Protein AF-A0A924IIA0-F1 (afdb_monomer)

Secondary structure (DSSP, 8-state):
----SSHHHHHHHTTS--S--HHHHHHHHHHSTTHHHHHTT-HHHHHHHHHHHHHHHHHHHHH-TT-PBPTT--BSS----SEEEEEEEEEEEEEEEEETTTTEEEEEEEEEEEEEEEEE------THHHHHHHHHHHHHHHHHHHHHHHHHHHHHHHTT--TTS----S-HHHHTTGGG-HHHHTSHHHHHHHHHHHHHHHHHHHHHTTT----PPPPPHHHHHHHHHIIIIIHHHHHHHHHHIIIIIIIHHHHHHHSS-HHHHHHHHHHHHHHHS-GGGHHHHHHHHHHHHHHHHHTTT--HHHHHHHHHHHHHHHHHHHHHHHHHHH--SS---------

Mean predicted aligned error: 10.49 Å

Structure (mmCIF, N/CA/C/O backbone):
data_AF-A0A924IIA0-F1
#
_entry.id   AF-A0A924IIA0-F1
#
loop_
_atom_site.group_PDB
_atom_site.id
_atom_site.type_symbol
_atom_site.label_atom_id
_atom_site.label_alt_id
_atom_site.label_comp_id
_atom_site.label_asym_id
_atom_site.label_entity_id
_atom_site.label_seq_id
_atom_site.pdbx_PDB_ins_code
_atom_site.Cartn_x
_atom_site.Cartn_y
_atom_site.Cartn_z
_atom_site.occupancy
_atom_site.B_iso_or_equiv
_atom_site.auth_seq_id
_atom_site.auth_comp_id
_atom_site.auth_asym_id
_atom_site.auth_atom_id
_atom_site.pdbx_PDB_model_num
ATOM 1 N N . MET A 1 1 ? -18.398 28.530 -4.958 1.00 42.19 1 MET A N 1
ATOM 2 C CA . MET A 1 1 ? -17.368 27.593 -5.459 1.00 42.19 1 MET A CA 1
ATOM 3 C C . MET A 1 1 ? -16.003 28.175 -5.120 1.00 42.19 1 MET A C 1
ATOM 5 O O . MET A 1 1 ? -15.805 29.343 -5.434 1.00 42.19 1 MET A O 1
ATOM 9 N N . LYS A 1 2 ? -15.135 27.352 -4.505 1.00 25.86 2 LYS A N 1
ATOM 10 C CA . LYS A 1 2 ? -13.731 27.552 -4.065 1.00 25.86 2 LYS A CA 1
ATOM 11 C C . LYS A 1 2 ? -13.531 27.465 -2.538 1.00 25.86 2 LYS A C 1
ATOM 13 O O . LYS A 1 2 ? -13.766 28.421 -1.811 1.00 25.86 2 LYS A O 1
ATOM 18 N N . LEU A 1 3 ? -13.101 26.263 -2.120 1.00 46.53 3 LEU A N 1
ATOM 19 C CA . LEU A 1 3 ? -12.278 25.948 -0.937 1.00 46.53 3 LEU A CA 1
ATOM 20 C C . LEU A 1 3 ? -11.167 27.001 -0.747 1.00 46.53 3 LEU A C 1
ATOM 22 O O . LEU A 1 3 ? -10.671 27.479 -1.773 1.00 46.53 3 LEU A O 1
ATOM 26 N N . PRO A 1 4 ? -10.765 27.370 0.492 1.00 46.69 4 PRO A N 1
ATOM 27 C CA . PRO A 1 4 ? -10.105 26.454 1.444 1.00 46.69 4 PRO A CA 1
ATOM 28 C C . PRO A 1 4 ? -10.347 26.819 2.931 1.00 46.69 4 PRO A C 1
ATOM 30 O O . PRO A 1 4 ? -9.773 27.781 3.431 1.00 46.69 4 PRO A O 1
ATOM 33 N N . ILE A 1 5 ? -11.192 26.082 3.664 1.00 38.34 5 ILE A N 1
ATOM 34 C CA . ILE A 1 5 ? -11.548 26.480 5.049 1.00 38.34 5 ILE A CA 1
ATOM 35 C C . ILE A 1 5 ? -11.293 25.391 6.103 1.00 38.34 5 ILE A C 1
ATOM 37 O O . ILE A 1 5 ? -11.087 25.735 7.259 1.00 38.34 5 ILE A O 1
ATOM 41 N N . LEU A 1 6 ? -11.179 24.105 5.749 1.00 41.31 6 LEU A N 1
ATOM 42 C CA . LEU A 1 6 ? -11.026 23.059 6.774 1.00 41.31 6 LEU A CA 1
ATOM 43 C C . LEU A 1 6 ? -9.585 22.612 7.057 1.00 41.31 6 LEU A C 1
ATOM 45 O O . LEU A 1 6 ? -9.273 22.362 8.211 1.00 41.31 6 LEU A O 1
ATOM 49 N N . SER A 1 7 ? -8.668 22.597 6.089 1.00 47.66 7 SER A N 1
ATOM 50 C CA . SER A 1 7 ? -7.332 22.006 6.320 1.00 47.66 7 SER A CA 1
ATOM 51 C C . SER A 1 7 ? -6.285 22.975 6.896 1.00 47.66 7 SER A C 1
ATOM 53 O O . SER A 1 7 ? -5.343 22.536 7.540 1.00 47.66 7 SER A O 1
ATOM 55 N N . ILE A 1 8 ? -6.445 24.293 6.713 1.00 47.44 8 ILE A N 1
ATOM 56 C CA . ILE A 1 8 ? -5.482 25.308 7.202 1.00 47.44 8 ILE A CA 1
ATOM 57 C C . ILE A 1 8 ? -5.930 25.922 8.541 1.00 47.44 8 ILE A C 1
ATOM 59 O O . ILE A 1 8 ? -5.093 26.281 9.365 1.00 47.44 8 ILE A O 1
ATOM 63 N N . VAL A 1 9 ? -7.240 25.962 8.816 1.00 46.50 9 VAL A N 1
ATOM 64 C CA . VAL A 1 9 ? -7.773 26.357 10.133 1.00 46.50 9 VAL A CA 1
ATOM 65 C C . VAL A 1 9 ? -7.534 25.251 11.172 1.00 46.50 9 VAL A C 1
ATOM 67 O O . VAL A 1 9 ? -7.201 25.565 12.310 1.00 46.50 9 VAL A O 1
ATOM 70 N N . PHE A 1 10 ? -7.561 23.970 10.775 1.00 50.00 10 PHE A N 1
ATOM 71 C CA . PHE A 1 10 ? -7.121 22.865 11.641 1.00 50.00 10 PHE A CA 1
ATOM 72 C C . PHE A 1 10 ? -5.623 22.912 11.952 1.00 50.00 10 PHE A C 1
ATOM 74 O O . PHE A 1 10 ? -5.235 22.597 13.068 1.00 50.00 10 PHE A O 1
ATOM 81 N N . TYR A 1 11 ? -4.792 23.362 11.009 1.00 47.22 11 TYR A N 1
ATOM 82 C CA . TYR A 1 11 ? -3.343 23.484 11.201 1.00 47.22 11 TYR A CA 1
ATOM 83 C C . TYR A 1 11 ? -2.957 24.617 12.176 1.00 47.22 11 TYR A C 1
ATOM 85 O O . TYR A 1 11 ? -1.912 24.548 12.815 1.00 47.22 11 TYR A O 1
ATOM 93 N N . LEU A 1 12 ? -3.800 25.651 12.322 1.00 40.53 12 LEU A N 1
ATOM 94 C CA . LEU A 1 12 ? -3.543 26.809 13.195 1.00 40.53 12 LEU A CA 1
ATOM 95 C C . LEU A 1 12 ? -4.285 26.762 14.543 1.00 40.53 12 LEU A C 1
ATOM 97 O O . LEU A 1 12 ? -3.833 27.398 15.489 1.00 40.53 12 LEU A O 1
ATOM 101 N N . LEU A 1 13 ? -5.359 25.975 14.675 1.00 45.59 13 LEU A N 1
ATOM 102 C CA . LEU A 1 13 ? -6.009 25.690 15.968 1.00 45.59 13 LEU A CA 1
ATOM 103 C C . LEU A 1 13 ? -5.362 24.512 16.727 1.00 45.59 13 LEU A C 1
ATOM 105 O O . LEU A 1 13 ? -5.693 24.256 17.880 1.00 45.59 13 LEU A O 1
ATOM 109 N N . PHE A 1 14 ? -4.401 23.827 16.100 1.00 46.78 14 PHE A N 1
ATOM 110 C CA . PHE A 1 14 ? -3.697 22.654 16.629 1.00 46.78 14 PHE A CA 1
ATOM 111 C C . PHE A 1 14 ? -2.739 22.941 17.800 1.00 46.78 14 PHE A C 1
ATOM 113 O O . PHE A 1 14 ? -2.264 22.016 18.453 1.00 46.78 14 PHE A O 1
ATOM 120 N N . LEU A 1 15 ? -2.430 24.210 18.075 1.00 42.44 15 LEU A N 1
ATOM 121 C CA . LEU A 1 15 ? -1.447 24.594 19.093 1.00 42.44 15 LEU A CA 1
ATOM 122 C C . LEU A 1 15 ? -2.031 24.832 20.499 1.00 42.44 15 LEU A C 1
ATOM 124 O O . LEU A 1 15 ? -1.250 25.112 21.403 1.00 42.44 15 LEU A O 1
ATOM 128 N N . GLU A 1 16 ? -3.345 24.686 20.728 1.00 38.53 16 GLU A N 1
ATOM 129 C CA . GLU A 1 16 ? -3.943 25.029 22.038 1.00 38.53 16 GLU A CA 1
ATOM 130 C C . GLU A 1 16 ? -4.791 23.964 22.759 1.00 38.53 16 GLU A C 1
ATOM 132 O O . GLU A 1 16 ? -5.143 24.189 23.916 1.00 38.53 16 GLU A O 1
ATOM 137 N N . SER A 1 17 ? -5.083 22.781 22.208 1.00 40.38 17 SER A N 1
ATOM 138 C CA . SER A 1 17 ? -5.862 21.775 22.958 1.00 40.38 17 SER A CA 1
ATOM 139 C C . SER A 1 17 ? -5.023 20.569 23.379 1.00 40.38 17 SER A C 1
ATOM 141 O O . SER A 1 17 ? -4.841 19.622 22.618 1.00 40.38 17 SER A O 1
ATOM 143 N N . ALA A 1 18 ? -4.578 20.580 24.636 1.00 42.59 18 ALA A N 1
ATOM 144 C CA . ALA A 1 18 ? -3.878 19.495 25.332 1.00 42.59 18 ALA A CA 1
ATOM 145 C C . ALA A 1 18 ? -4.746 18.241 25.617 1.00 42.59 18 ALA A C 1
ATOM 147 O O . ALA A 1 18 ? -4.533 17.551 26.610 1.00 42.59 18 ALA A O 1
ATOM 148 N N . TYR A 1 19 ? -5.707 17.925 24.748 1.00 47.34 19 TYR A N 1
ATOM 149 C CA . TYR A 1 19 ? -6.443 16.663 24.768 1.00 47.34 19 TYR A CA 1
ATOM 150 C C . TYR A 1 19 ? -6.429 16.075 23.358 1.00 47.34 19 TYR A C 1
ATOM 152 O O . TYR A 1 19 ? -7.032 16.617 22.432 1.00 47.34 19 TYR A O 1
ATOM 160 N N . ALA A 1 20 ? -5.660 14.999 23.199 1.00 55.78 20 ALA A N 1
ATOM 161 C CA . ALA A 1 20 ? -5.494 14.288 21.944 1.00 55.78 20 ALA A CA 1
ATOM 162 C C . ALA A 1 20 ? -6.812 13.599 21.575 1.00 55.78 20 ALA A C 1
ATOM 164 O O . ALA A 1 20 ? -7.277 12.740 22.310 1.00 55.78 20 ALA A O 1
ATOM 165 N N . ASN A 1 21 ? -7.406 13.996 20.455 1.00 73.69 21 ASN A N 1
ATOM 166 C CA . ASN A 1 21 ? -8.408 13.195 19.762 1.00 73.69 21 ASN A CA 1
ATOM 167 C C . ASN A 1 21 ? -7.653 12.222 18.830 1.00 73.69 21 ASN A C 1
ATOM 169 O O . ASN A 1 21 ? -6.715 12.638 18.146 1.00 73.69 21 ASN A O 1
ATOM 173 N N . PHE A 1 22 ? -8.021 10.942 18.788 1.00 74.81 22 PHE A N 1
ATOM 174 C CA . PHE A 1 22 ? -7.415 9.933 17.900 1.00 74.81 22 PHE A CA 1
ATOM 175 C C . PHE A 1 22 ? -7.293 10.368 16.423 1.00 74.81 22 PHE A C 1
ATOM 177 O O . PHE A 1 22 ? -6.246 10.132 15.814 1.00 74.81 22 PHE A O 1
ATOM 184 N N . HIS A 1 23 ? -8.259 11.114 15.876 1.00 77.06 23 HIS A N 1
ATOM 185 C CA . HIS A 1 23 ? -8.189 11.695 14.525 1.00 77.06 23 HIS A CA 1
ATOM 186 C C . HIS A 1 23 ? -6.965 12.617 14.356 1.00 77.06 23 HIS A C 1
ATOM 188 O O . HIS A 1 23 ? -6.176 12.496 13.419 1.00 77.06 23 HIS A O 1
ATOM 194 N N . THR A 1 24 ? -6.773 13.526 15.312 1.00 71.56 24 THR A N 1
ATOM 195 C CA . THR A 1 24 ? -5.687 14.519 15.383 1.00 71.56 24 THR A CA 1
ATOM 196 C C . THR A 1 24 ? -4.312 13.834 15.427 1.00 71.56 24 THR A C 1
ATOM 198 O O . THR A 1 24 ? -3.393 14.251 14.719 1.00 71.56 24 THR A O 1
ATOM 201 N N . VAL A 1 25 ? -4.184 12.741 16.189 1.00 68.69 25 VAL A N 1
ATOM 202 C CA . VAL A 1 25 ? -2.962 11.916 16.275 1.00 68.69 25 VAL A CA 1
ATOM 203 C C . VAL A 1 25 ? -2.639 11.259 14.928 1.00 68.69 25 VAL A C 1
ATOM 205 O O . VAL A 1 25 ? -1.498 11.346 14.467 1.00 68.69 25 VAL A O 1
ATOM 208 N N . GLY A 1 26 ? -3.634 10.646 14.277 1.00 64.50 26 GLY A N 1
ATOM 209 C CA . GLY A 1 26 ? -3.464 9.992 12.974 1.00 64.50 26 GLY A CA 1
ATOM 210 C C . GLY A 1 26 ? -3.032 10.964 11.872 1.00 64.50 26 GLY A C 1
ATOM 211 O O . GLY A 1 26 ? -2.068 10.704 11.147 1.00 64.50 26 GLY A O 1
ATOM 212 N N . TRP A 1 27 ? -3.677 12.134 11.787 1.00 75.94 27 TRP A N 1
ATOM 213 C CA . TRP A 1 27 ? -3.335 13.150 10.787 1.00 75.94 27 TRP A CA 1
ATOM 214 C C . TRP A 1 27 ? -1.938 13.734 10.988 1.00 75.94 27 TRP A C 1
ATOM 216 O O . TRP A 1 27 ? -1.193 13.850 10.019 1.00 75.94 27 TRP A O 1
ATOM 226 N N . VAL A 1 28 ? -1.527 14.051 12.220 1.00 71.19 28 VAL A N 1
ATOM 227 C CA . VAL A 1 28 ? -0.155 14.533 12.466 1.00 71.19 28 VAL A CA 1
ATOM 228 C C . VAL A 1 28 ? 0.864 13.493 12.061 1.00 71.19 28 VAL A C 1
ATOM 230 O O . VAL A 1 28 ? 1.832 13.842 11.392 1.00 71.19 28 VAL A O 1
ATOM 233 N N . ASN A 1 29 ? 0.629 12.224 12.393 1.00 69.06 29 ASN A N 1
ATOM 234 C CA . ASN A 1 29 ? 1.537 11.162 11.995 1.00 69.06 29 ASN A CA 1
ATOM 235 C C . ASN A 1 29 ? 1.529 10.888 10.491 1.00 69.06 29 ASN A C 1
ATOM 237 O O . ASN A 1 29 ? 2.337 10.089 10.070 1.00 69.06 29 ASN A O 1
ATOM 241 N N . THR A 1 30 ? 0.650 11.511 9.698 1.00 70.50 30 THR A N 1
ATOM 242 C CA . THR A 1 30 ? 0.681 11.460 8.224 1.00 70.50 30 THR A CA 1
ATOM 243 C C . THR A 1 30 ? 1.585 12.555 7.632 1.00 70.50 30 THR A C 1
ATOM 245 O O . THR A 1 30 ? 2.020 12.466 6.487 1.00 70.50 30 THR A O 1
ATOM 248 N N . PHE A 1 31 ? 1.868 13.618 8.393 1.00 76.31 31 PHE A N 1
ATOM 249 C CA . PHE A 1 31 ? 2.652 14.771 7.923 1.00 76.31 31 PHE A CA 1
ATOM 250 C C . PHE A 1 31 ? 3.987 14.939 8.650 1.00 76.31 31 PHE A C 1
ATOM 252 O O . PHE A 1 31 ? 4.918 15.534 8.110 1.00 76.31 31 PHE A O 1
ATOM 259 N N . VAL A 1 32 ? 4.073 14.449 9.885 1.00 82.50 32 VAL A N 1
ATOM 260 C CA . VAL A 1 32 ? 5.209 14.629 10.784 1.00 82.50 32 VAL A CA 1
ATOM 261 C C . VAL A 1 32 ? 5.631 13.261 11.312 1.00 82.50 32 VAL A C 1
ATOM 263 O O . VAL A 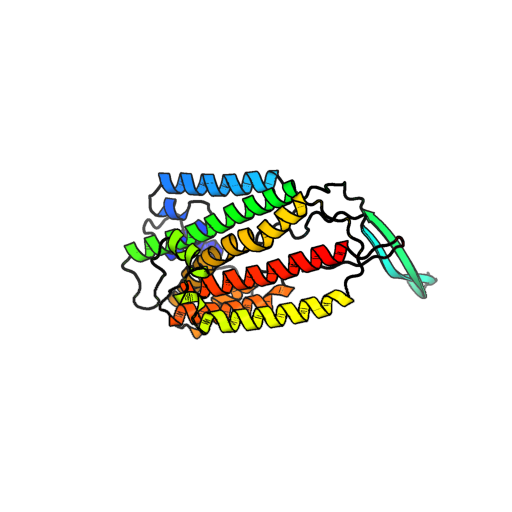1 32 ? 4.903 12.669 12.114 1.00 82.50 32 VAL A O 1
ATOM 266 N N . PRO A 1 33 ? 6.810 12.766 10.901 1.00 82.81 33 PRO A N 1
ATOM 267 C CA . PRO A 1 33 ? 7.372 11.529 11.415 1.00 82.81 33 PRO A CA 1
ATOM 268 C C . PRO A 1 33 ? 7.399 11.440 12.940 1.00 82.81 33 PRO A C 1
ATOM 270 O O . PRO A 1 33 ? 7.831 12.382 13.609 1.00 82.81 33 PRO A O 1
ATOM 273 N N . GLY A 1 34 ? 6.922 10.321 13.491 1.00 84.44 34 GLY A N 1
ATOM 274 C CA . GLY A 1 34 ? 6.794 10.101 14.939 1.00 84.44 34 GLY A CA 1
ATOM 275 C C . GLY A 1 34 ? 5.843 11.065 15.664 1.00 84.44 34 GLY A C 1
ATOM 276 O O . GLY A 1 34 ? 5.781 11.081 16.897 1.00 84.44 34 GLY A O 1
ATOM 277 N N . GLY A 1 35 ? 5.105 11.901 14.931 1.00 84.69 35 GLY A N 1
ATOM 278 C CA . GLY A 1 35 ? 4.261 12.940 15.501 1.00 84.69 35 GLY A CA 1
ATOM 279 C C . GLY A 1 35 ? 3.073 12.384 16.295 1.00 84.69 35 GLY A C 1
ATOM 280 O O . GLY A 1 35 ? 2.668 12.990 17.285 1.00 84.69 35 GLY A O 1
ATOM 281 N N . GLY A 1 36 ? 2.573 11.195 15.946 1.00 83.62 36 GLY A N 1
ATOM 282 C CA . GLY A 1 36 ? 1.526 10.516 16.711 1.00 83.62 36 GLY A CA 1
ATOM 283 C C . GLY A 1 36 ? 1.995 10.146 18.121 1.00 83.62 36 GLY A C 1
ATOM 284 O O . GLY A 1 36 ? 1.386 10.543 19.118 1.00 83.62 36 GLY A O 1
ATOM 285 N N . ARG A 1 37 ? 3.146 9.468 18.222 1.00 87.12 37 ARG A N 1
ATOM 286 C CA . ARG A 1 37 ? 3.801 9.153 19.505 1.00 87.12 37 ARG A CA 1
ATOM 287 C C . ARG A 1 37 ? 4.146 10.407 20.301 1.00 87.12 37 ARG A C 1
ATOM 289 O O . ARG A 1 37 ? 4.016 10.401 21.524 1.00 87.12 37 ARG A O 1
ATOM 296 N N . LEU A 1 38 ? 4.548 11.483 19.623 1.00 88.06 38 LEU A N 1
ATOM 297 C CA . LEU A 1 38 ? 4.861 12.758 20.263 1.00 88.06 38 LEU A CA 1
ATOM 298 C C . LEU A 1 38 ? 3.631 13.350 20.963 1.00 88.06 38 LEU A C 1
ATOM 300 O O . LEU A 1 38 ? 3.723 13.729 22.130 1.00 88.06 38 LEU A O 1
ATOM 304 N N . VAL A 1 39 ? 2.483 13.385 20.278 1.00 82.94 39 VAL A N 1
ATOM 305 C CA . VAL A 1 39 ? 1.212 13.886 20.833 1.00 82.94 39 VAL A CA 1
ATOM 306 C C . VAL A 1 39 ? 0.731 13.023 22.003 1.00 82.94 39 VAL A C 1
ATOM 308 O O . VAL A 1 39 ? 0.213 13.553 22.981 1.00 82.94 39 VAL A O 1
ATOM 311 N N . MET A 1 40 ? 0.973 11.712 21.957 1.00 83.50 40 MET A N 1
ATOM 312 C CA . MET A 1 40 ? 0.671 10.790 23.060 1.00 83.50 40 MET A CA 1
ATOM 313 C C . MET A 1 40 ? 1.665 10.876 24.241 1.00 83.50 40 MET A C 1
ATOM 315 O O . MET A 1 40 ? 1.579 10.080 25.175 1.00 83.50 40 MET A O 1
ATOM 319 N N . GLY A 1 41 ? 2.640 11.794 24.216 1.00 86.88 41 GLY A N 1
ATOM 320 C CA . GLY A 1 41 ? 3.652 11.946 25.272 1.00 86.88 41 GLY A CA 1
ATOM 321 C C . GLY A 1 41 ? 4.737 10.859 25.278 1.00 86.88 41 GLY A C 1
ATOM 322 O O . GLY A 1 41 ? 5.518 10.757 26.224 1.00 86.88 41 GLY A O 1
ATOM 323 N N . GLN A 1 42 ? 4.825 10.046 24.224 1.00 89.75 42 GLN A N 1
ATOM 324 C CA . GLN A 1 42 ? 5.788 8.952 24.079 1.00 89.75 42 GLN A CA 1
ATOM 325 C C . GLN A 1 42 ? 7.055 9.435 23.355 1.00 89.75 42 GLN A C 1
ATOM 327 O O . GLN A 1 42 ? 7.411 8.946 22.285 1.00 89.75 42 GLN A O 1
ATOM 332 N N . TYR A 1 43 ? 7.755 10.408 23.946 1.00 92.31 43 TYR A N 1
ATOM 333 C CA . TYR A 1 43 ? 8.868 11.133 23.309 1.00 92.31 43 TYR A CA 1
ATOM 334 C C . TYR A 1 43 ? 9.995 10.241 22.773 1.00 92.31 43 TYR A C 1
ATOM 336 O O . TYR A 1 43 ? 10.549 10.513 21.709 1.00 92.31 43 TYR A O 1
ATOM 344 N N . LEU A 1 44 ? 10.346 9.176 23.501 1.00 94.69 44 LEU A N 1
ATOM 345 C CA . LEU A 1 44 ? 11.406 8.261 23.077 1.00 94.69 44 LEU A CA 1
ATOM 346 C C . LEU A 1 44 ? 10.998 7.461 21.833 1.00 94.69 44 LEU A C 1
ATOM 348 O O . LEU A 1 44 ? 11.805 7.313 20.919 1.00 94.69 44 LEU A O 1
ATOM 352 N N . GLU A 1 45 ? 9.760 6.965 21.787 1.00 92.50 45 GLU A N 1
ATOM 353 C CA . GLU A 1 45 ? 9.246 6.230 20.626 1.00 92.50 45 GLU A CA 1
ATOM 354 C C . GLU A 1 45 ? 9.042 7.166 19.432 1.00 92.50 45 GLU A C 1
ATOM 356 O O . GLU A 1 45 ? 9.461 6.830 18.330 1.00 92.50 45 GLU A O 1
ATOM 361 N N . ALA A 1 46 ? 8.552 8.389 19.663 1.00 90.38 46 ALA A N 1
ATOM 362 C CA . ALA A 1 46 ? 8.474 9.435 18.642 1.00 90.38 46 ALA A CA 1
ATOM 363 C C . ALA A 1 46 ? 9.837 9.714 17.995 1.00 90.38 46 ALA A C 1
ATOM 365 O O . ALA A 1 46 ? 9.954 9.768 16.773 1.00 90.38 46 ALA A O 1
ATOM 366 N N . GLY A 1 47 ? 10.889 9.842 18.811 1.00 93.25 47 GLY A N 1
ATOM 367 C CA . GLY A 1 47 ? 12.251 10.042 18.322 1.00 93.25 47 GLY A CA 1
ATOM 368 C C . GLY A 1 47 ? 12.774 8.861 17.499 1.00 93.25 47 GLY A C 1
ATOM 369 O O . GLY A 1 47 ? 13.436 9.075 16.486 1.00 93.25 47 GLY A O 1
ATOM 370 N N . LYS A 1 48 ? 12.462 7.619 17.898 1.00 94.19 48 LYS A N 1
ATOM 371 C CA . LYS A 1 48 ? 12.836 6.412 17.141 1.00 94.19 48 LYS A CA 1
ATOM 372 C C . LYS A 1 48 ? 12.098 6.329 15.807 1.00 94.19 48 LYS A C 1
ATOM 374 O O . LYS A 1 48 ? 12.743 6.095 14.790 1.00 94.19 48 LYS A O 1
ATOM 379 N N . GLU A 1 49 ? 10.782 6.530 15.809 1.00 91.12 49 GLU A N 1
ATOM 380 C CA . GLU A 1 49 ? 9.958 6.515 14.596 1.00 91.12 49 GLU A CA 1
ATOM 381 C C . GLU A 1 49 ? 10.429 7.592 13.616 1.00 91.12 49 GLU A C 1
ATOM 383 O O . GLU A 1 49 ? 10.764 7.274 12.476 1.00 91.12 49 GLU A O 1
ATOM 388 N N . ALA A 1 50 ? 10.603 8.830 14.091 1.00 90.62 50 ALA A N 1
ATOM 389 C CA . ALA A 1 50 ? 11.124 9.922 13.280 1.00 90.62 50 ALA A CA 1
ATOM 390 C C . ALA A 1 50 ? 12.518 9.618 12.715 1.00 90.62 50 ALA A C 1
ATOM 392 O O . ALA A 1 50 ? 12.770 9.857 11.536 1.00 90.62 50 ALA A O 1
ATOM 393 N N . ALA A 1 51 ? 13.426 9.060 13.523 1.00 92.75 51 ALA A N 1
ATOM 394 C CA . ALA A 1 51 ? 14.765 8.700 13.064 1.00 92.75 51 ALA A CA 1
ATOM 395 C C . ALA A 1 51 ? 14.742 7.610 11.980 1.00 92.75 51 ALA A C 1
ATOM 397 O O . ALA A 1 51 ? 15.503 7.702 11.015 1.00 92.75 51 ALA A O 1
ATOM 398 N N . ILE A 1 52 ? 13.874 6.601 12.110 1.00 91.00 52 ILE A N 1
ATOM 399 C CA . ILE A 1 52 ? 13.715 5.539 11.107 1.00 91.00 52 ILE A CA 1
ATOM 400 C C . ILE A 1 52 ? 13.142 6.119 9.813 1.00 91.00 52 ILE A C 1
ATOM 402 O O . ILE A 1 52 ? 13.711 5.895 8.748 1.00 91.00 52 ILE A O 1
ATOM 406 N N . GLU A 1 53 ? 12.060 6.888 9.889 1.00 86.75 53 GLU A N 1
ATOM 407 C CA . GLU A 1 53 ? 11.362 7.441 8.722 1.00 86.75 53 GLU A CA 1
ATOM 408 C C . GLU A 1 53 ? 12.228 8.464 7.976 1.00 86.75 53 GLU A C 1
ATOM 410 O O . GLU A 1 53 ? 12.454 8.331 6.773 1.00 86.75 53 GLU A O 1
ATOM 415 N N . ILE A 1 54 ? 12.811 9.433 8.693 1.00 86.12 54 ILE A N 1
ATOM 416 C CA . ILE A 1 54 ? 13.721 10.431 8.109 1.00 86.12 54 ILE A CA 1
ATOM 417 C C . ILE A 1 54 ? 14.985 9.753 7.575 1.00 86.12 54 ILE A C 1
ATOM 419 O O . ILE A 1 54 ? 15.469 10.108 6.501 1.00 86.12 54 ILE A O 1
ATOM 423 N N . GLY A 1 55 ? 15.530 8.775 8.304 1.00 87.69 55 GLY A N 1
ATOM 424 C CA . GLY A 1 55 ? 16.737 8.058 7.904 1.00 87.69 55 GLY A CA 1
ATOM 425 C C . GLY A 1 55 ? 16.532 7.251 6.626 1.00 87.69 55 GLY A C 1
ATOM 426 O O . GLY A 1 55 ? 17.311 7.375 5.686 1.00 87.69 55 GLY A O 1
ATOM 427 N N . THR A 1 56 ? 15.471 6.453 6.558 1.00 85.75 56 THR A N 1
ATOM 428 C CA . THR A 1 56 ? 15.167 5.598 5.398 1.00 85.75 56 THR A CA 1
ATOM 429 C C . THR A 1 56 ? 14.799 6.424 4.169 1.00 85.75 56 THR A C 1
ATOM 431 O O . THR A 1 56 ? 15.374 6.200 3.100 1.00 85.75 56 THR A O 1
ATOM 434 N N . PHE A 1 57 ? 13.961 7.453 4.329 1.00 78.56 57 PHE A N 1
ATOM 435 C CA . PHE A 1 57 ? 13.634 8.382 3.249 1.00 78.56 57 PHE A CA 1
ATOM 436 C C . PHE A 1 57 ? 14.863 9.172 2.784 1.00 78.56 57 PHE A C 1
ATOM 438 O O . PHE A 1 57 ? 15.145 9.244 1.589 1.00 78.56 57 PHE A O 1
ATOM 445 N N . GLY A 1 58 ? 15.641 9.722 3.720 1.00 78.50 58 GLY A N 1
ATOM 446 C CA . GLY A 1 58 ? 16.835 10.510 3.427 1.00 78.50 58 GLY A CA 1
ATOM 447 C C . GLY A 1 58 ? 17.932 9.694 2.742 1.00 78.50 58 GLY A C 1
ATOM 448 O O . GLY A 1 58 ? 18.527 10.159 1.770 1.00 78.50 58 GLY A O 1
ATOM 449 N N . ILE A 1 59 ? 18.194 8.465 3.197 1.00 83.94 59 ILE A N 1
ATOM 450 C CA . ILE A 1 59 ? 19.156 7.568 2.543 1.00 83.94 59 ILE A CA 1
ATOM 451 C C . ILE A 1 59 ? 18.644 7.185 1.152 1.00 83.94 59 ILE A C 1
ATOM 453 O O . ILE A 1 59 ? 19.392 7.314 0.185 1.00 83.94 59 ILE A O 1
ATOM 457 N N . GLY A 1 60 ? 17.378 6.779 1.024 1.00 76.25 60 GLY A N 1
ATOM 458 C CA . GLY A 1 60 ? 16.806 6.407 -0.268 1.00 76.25 60 GLY A CA 1
ATOM 459 C C . GLY A 1 60 ? 16.831 7.558 -1.281 1.00 76.25 60 GLY A C 1
ATOM 460 O O . GLY A 1 60 ? 17.299 7.374 -2.404 1.00 76.25 60 GLY A O 1
ATOM 461 N N . TYR A 1 61 ? 16.448 8.773 -0.869 1.00 74.00 61 TYR A N 1
ATOM 462 C CA . TYR A 1 61 ? 16.528 9.982 -1.700 1.00 74.00 61 TYR A CA 1
ATOM 463 C C . TYR A 1 61 ? 17.959 10.273 -2.166 1.00 74.00 61 TYR A C 1
ATOM 465 O O . TYR A 1 61 ? 18.195 10.499 -3.351 1.00 74.00 61 TYR A O 1
ATOM 473 N N . ASN A 1 62 ? 18.943 10.194 -1.264 1.00 77.50 62 ASN A N 1
ATOM 474 C CA . ASN A 1 62 ? 20.349 10.387 -1.629 1.00 77.50 62 ASN A CA 1
ATOM 475 C C . ASN A 1 62 ? 20.871 9.306 -2.592 1.00 77.50 62 ASN A C 1
ATOM 477 O O . ASN A 1 62 ? 21.787 9.563 -3.375 1.00 77.50 62 ASN A O 1
ATOM 481 N N . MET A 1 63 ? 20.304 8.098 -2.552 1.00 74.88 63 MET A N 1
ATOM 482 C CA . MET A 1 63 ? 20.669 7.011 -3.459 1.00 74.88 63 MET A CA 1
ATOM 483 C C . MET A 1 63 ? 20.026 7.145 -4.848 1.00 74.88 63 MET A C 1
ATOM 485 O O . MET A 1 63 ? 20.602 6.625 -5.805 1.00 74.88 63 MET A O 1
ATOM 489 N N . SER A 1 64 ? 18.896 7.851 -4.983 1.00 66.62 64 SER A N 1
ATOM 490 C CA . SER A 1 64 ? 18.222 8.100 -6.268 1.00 66.62 64 SER A CA 1
ATOM 491 C C . SER A 1 64 ? 17.564 9.493 -6.327 1.00 66.62 64 SER A C 1
ATOM 493 O O . SER A 1 64 ? 16.348 9.615 -6.182 1.00 66.62 64 SER A O 1
ATOM 495 N N . PRO A 1 65 ? 18.345 10.565 -6.563 1.00 57.31 65 PRO A N 1
ATOM 496 C CA . PRO A 1 65 ? 17.830 11.937 -6.549 1.00 57.31 65 PRO A CA 1
ATOM 497 C C . PRO A 1 65 ? 16.982 12.308 -7.780 1.00 57.31 65 PRO A C 1
ATOM 499 O O . PRO A 1 65 ? 16.387 13.382 -7.800 1.00 57.31 65 PRO A O 1
ATOM 502 N N . TYR A 1 66 ? 16.943 11.460 -8.815 1.00 52.34 66 TYR A N 1
ATOM 503 C CA . TYR A 1 66 ? 16.299 11.766 -10.102 1.00 52.34 66 TYR A CA 1
ATOM 504 C C . TYR A 1 66 ? 14.969 11.049 -10.337 1.00 52.34 66 TYR A C 1
ATOM 506 O O . TYR A 1 66 ? 14.262 11.397 -11.280 1.00 52.34 66 TYR A O 1
ATOM 514 N N . ASN A 1 67 ? 14.595 10.097 -9.482 1.00 51.75 67 ASN A N 1
ATOM 515 C CA . ASN A 1 67 ? 13.316 9.419 -9.620 1.00 51.75 67 ASN A CA 1
ATOM 516 C C . ASN A 1 67 ? 12.270 10.180 -8.813 1.00 51.75 67 ASN A C 1
ATOM 518 O O . ASN A 1 67 ? 12.329 10.231 -7.586 1.00 51.75 67 ASN A O 1
ATOM 522 N N . SER A 1 68 ? 11.318 10.792 -9.518 1.00 45.34 68 SER A N 1
ATOM 523 C CA . SER A 1 68 ? 10.095 11.268 -8.880 1.00 45.34 68 SER A CA 1
ATOM 524 C C . SER A 1 68 ? 9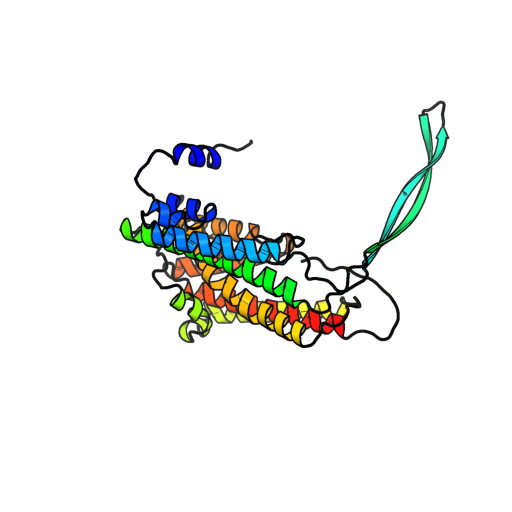.398 10.056 -8.272 1.00 45.34 68 SER A C 1
ATOM 526 O O . SER A 1 68 ? 9.135 9.065 -8.954 1.00 45.34 68 SER A O 1
ATOM 528 N N . LEU A 1 69 ? 9.197 10.105 -6.961 1.00 47.16 69 LEU A N 1
ATOM 529 C CA . LEU A 1 69 ? 8.488 9.063 -6.241 1.00 47.16 69 LEU A CA 1
ATOM 530 C C . LEU A 1 69 ? 7.004 9.340 -6.374 1.00 47.16 69 LEU A C 1
ATOM 532 O O . LEU A 1 69 ? 6.547 10.452 -6.092 1.00 47.16 69 LEU A O 1
ATOM 536 N N . THR A 1 70 ? 6.258 8.332 -6.802 1.00 49.09 70 THR A N 1
ATOM 537 C CA . THR A 1 70 ? 4.818 8.308 -6.568 1.00 49.09 70 THR A CA 1
ATOM 538 C C . THR A 1 70 ? 4.564 8.086 -5.074 1.00 49.09 70 THR A C 1
ATOM 540 O O . THR A 1 70 ? 5.460 7.690 -4.322 1.00 49.09 70 THR A O 1
ATOM 543 N N . LEU A 1 71 ? 3.338 8.346 -4.615 1.00 44.50 71 LEU A N 1
ATOM 544 C CA . LEU A 1 71 ? 2.931 8.001 -3.248 1.00 44.50 71 LEU A CA 1
ATOM 545 C C . LEU A 1 71 ? 2.979 6.481 -3.006 1.00 44.50 71 LEU A C 1
ATOM 547 O O . LEU A 1 71 ? 2.983 6.044 -1.867 1.00 44.50 71 LEU A O 1
ATOM 551 N N . ASP A 1 72 ? 3.073 5.686 -4.069 1.00 45.66 72 ASP A N 1
ATOM 552 C CA . ASP A 1 72 ? 3.263 4.241 -4.011 1.00 45.66 72 ASP A CA 1
ATOM 553 C C . ASP A 1 72 ? 4.748 3.856 -4.056 1.00 45.66 72 ASP A C 1
ATOM 555 O O . ASP A 1 72 ? 5.033 2.702 -4.349 1.00 45.66 72 ASP A O 1
ATOM 559 N N . GLY A 1 73 ? 5.657 4.833 -3.873 1.00 45.41 73 GLY A N 1
ATOM 560 C CA . GLY A 1 73 ? 7.125 4.728 -3.837 1.00 45.41 73 GLY A CA 1
ATOM 561 C C . GLY A 1 73 ? 7.779 4.102 -5.079 1.00 45.41 73 GLY A C 1
ATOM 562 O O . GLY A 1 73 ? 9.002 3.926 -5.141 1.00 45.41 73 GLY A O 1
ATOM 563 N N . THR A 1 74 ? 6.986 3.816 -6.110 1.00 47.62 74 THR A N 1
ATOM 564 C CA . THR A 1 74 ? 7.475 3.336 -7.391 1.00 47.62 74 THR A CA 1
ATOM 565 C C . THR A 1 74 ? 8.178 4.484 -8.111 1.00 47.62 74 THR A C 1
ATOM 567 O O . THR A 1 74 ? 7.591 5.553 -8.312 1.00 47.62 74 THR A O 1
ATOM 570 N N . PRO A 1 75 ? 9.452 4.312 -8.504 1.00 47.84 75 PRO A N 1
ATOM 571 C CA . PRO A 1 75 ? 10.072 5.263 -9.405 1.00 47.84 75 PRO A CA 1
ATOM 572 C C . PRO A 1 75 ? 9.285 5.253 -10.720 1.00 47.84 75 PRO A C 1
ATOM 574 O O . PRO A 1 75 ? 9.075 4.184 -11.293 1.00 47.84 75 PRO A O 1
ATOM 577 N N . ILE A 1 76 ? 8.861 6.435 -11.185 1.00 46.34 76 ILE A N 1
ATOM 578 C CA . ILE A 1 76 ? 8.111 6.588 -12.449 1.00 46.34 76 ILE A CA 1
ATOM 579 C C . ILE A 1 76 ? 8.876 5.961 -13.624 1.00 46.34 76 ILE A C 1
ATOM 581 O O . ILE A 1 76 ? 8.272 5.371 -14.513 1.00 46.34 76 ILE A O 1
ATOM 585 N N . ASP A 1 77 ? 10.208 5.997 -13.562 1.00 48.50 77 ASP A N 1
ATOM 586 C CA . ASP A 1 77 ? 11.086 5.339 -14.514 1.00 48.50 77 ASP A CA 1
ATOM 587 C C . ASP A 1 77 ? 12.044 4.389 -13.773 1.00 48.50 77 ASP A C 1
ATOM 589 O O . ASP A 1 77 ? 12.886 4.802 -12.966 1.00 48.50 77 ASP A O 1
ATOM 593 N N . TYR A 1 78 ? 11.960 3.086 -14.061 1.00 48.44 78 TYR A N 1
ATOM 594 C CA . TYR A 1 78 ? 13.107 2.206 -13.823 1.00 48.44 78 TYR A CA 1
ATOM 595 C C . TYR A 1 78 ? 14.271 2.705 -14.687 1.00 48.44 78 TYR A C 1
ATOM 597 O O . TYR A 1 78 ? 14.008 3.152 -15.805 1.00 48.44 78 TYR A O 1
ATOM 605 N N . PRO A 1 79 ? 15.540 2.617 -14.231 1.00 47.12 79 PRO A N 1
ATOM 606 C CA . PRO A 1 79 ? 16.679 2.953 -15.077 1.00 47.12 79 PRO A CA 1
ATOM 607 C C . PRO A 1 79 ? 16.580 2.102 -16.337 1.00 47.12 79 PRO A C 1
ATOM 609 O O . PRO A 1 79 ? 16.713 0.874 -16.315 1.00 47.12 79 PRO A O 1
ATOM 612 N N . SER A 1 80 ? 16.223 2.761 -17.423 1.00 43.97 80 SER A N 1
ATOM 613 C CA . SER A 1 80 ? 15.812 2.108 -18.636 1.00 43.97 80 SER A CA 1
ATOM 614 C C . SER A 1 80 ? 17.029 2.164 -19.550 1.00 43.97 80 SER A C 1
ATOM 616 O O . SER A 1 80 ? 17.496 3.210 -19.992 1.00 43.97 80 SER A O 1
ATOM 618 N N . VAL A 1 81 ? 17.684 1.007 -19.682 1.00 49.06 81 VAL A N 1
ATOM 619 C CA . VAL A 1 81 ? 18.980 0.899 -20.356 1.00 49.06 81 VAL A CA 1
ATOM 620 C C . VAL A 1 81 ? 18.743 0.954 -21.864 1.00 49.06 81 VAL A C 1
ATOM 622 O O . VAL A 1 81 ? 18.622 -0.078 -22.534 1.00 49.06 81 VAL A O 1
ATOM 625 N N . GLY A 1 82 ? 18.664 2.172 -22.394 1.00 49.38 82 GLY A N 1
ATOM 626 C CA . GLY A 1 82 ? 18.435 2.431 -23.807 1.00 49.38 82 GLY A CA 1
ATOM 627 C C . GLY A 1 82 ? 18.854 3.837 -24.218 1.00 49.38 82 GLY A C 1
ATOM 628 O O . GLY A 1 82 ? 18.728 4.802 -23.471 1.00 49.38 82 GLY A O 1
ATOM 629 N N . THR A 1 83 ? 19.362 3.969 -25.443 1.00 40.94 83 THR A N 1
ATOM 630 C CA . THR A 1 83 ? 19.379 5.274 -26.108 1.00 40.94 83 THR A CA 1
ATOM 631 C C . THR A 1 83 ? 17.968 5.530 -26.611 1.00 40.94 83 THR A C 1
ATOM 633 O O . THR A 1 83 ? 17.544 4.949 -27.611 1.00 40.94 83 THR A O 1
ATOM 636 N N . TYR A 1 84 ? 17.226 6.389 -25.922 1.00 45.34 84 TYR A N 1
ATOM 637 C CA . TYR A 1 84 ? 15.906 6.788 -26.386 1.00 45.34 84 TYR A CA 1
ATOM 638 C C . TYR A 1 84 ? 16.079 7.794 -27.507 1.00 45.34 84 TYR A C 1
ATOM 640 O O . TYR A 1 84 ? 16.415 8.954 -27.283 1.00 45.34 84 TYR A O 1
ATOM 648 N N . THR A 1 85 ? 15.878 7.339 -28.737 1.00 46.56 85 THR A N 1
ATOM 649 C CA . THR A 1 85 ? 15.768 8.221 -29.893 1.00 46.56 85 THR A CA 1
ATOM 650 C C . THR A 1 85 ? 14.307 8.597 -30.093 1.00 46.56 85 THR A C 1
ATOM 652 O O . THR A 1 85 ? 13.572 7.990 -30.872 1.00 46.56 85 THR A O 1
ATOM 655 N N . PHE A 1 86 ? 13.872 9.647 -29.410 1.00 46.19 86 PHE A N 1
ATOM 656 C CA . PHE A 1 86 ? 12.545 10.198 -29.624 1.00 46.19 86 PHE A CA 1
ATOM 657 C C . PHE A 1 86 ? 12.493 10.843 -31.001 1.00 46.19 86 PHE A C 1
ATOM 659 O O . PHE A 1 86 ? 13.088 11.895 -31.234 1.00 46.19 86 PHE A O 1
ATOM 666 N N . THR A 1 87 ? 11.763 10.207 -31.913 1.00 48.97 87 THR A N 1
ATOM 667 C CA . THR A 1 87 ? 11.481 10.751 -33.239 1.00 48.97 87 THR A CA 1
ATOM 668 C C . THR A 1 87 ? 10.085 11.360 -33.228 1.00 48.97 87 THR A C 1
ATOM 670 O O . THR A 1 87 ? 9.098 10.696 -33.543 1.00 48.97 87 THR A O 1
ATOM 673 N N . SER A 1 88 ? 9.974 12.634 -32.852 1.00 53.97 88 SER A N 1
ATOM 674 C CA . SER A 1 88 ? 8.687 13.331 -32.924 1.00 53.97 88 SER A CA 1
ATOM 675 C C . SER A 1 88 ? 8.458 13.852 -34.342 1.00 53.97 88 SER A C 1
ATOM 677 O O . SER A 1 88 ? 9.301 14.549 -34.909 1.00 53.97 88 SER A O 1
ATOM 679 N N . LYS A 1 89 ? 7.310 13.512 -34.934 1.00 57.28 89 LYS A N 1
ATOM 680 C CA . LYS A 1 89 ? 6.859 14.073 -36.213 1.00 57.28 89 LYS A CA 1
ATOM 681 C C . LYS A 1 89 ? 5.813 15.138 -35.934 1.00 57.28 89 LYS A C 1
ATOM 683 O O . LYS A 1 89 ? 4.630 14.835 -35.808 1.00 57.28 89 LYS A O 1
ATOM 688 N N . ARG A 1 90 ? 6.231 16.401 -35.855 1.00 65.69 90 ARG A N 1
ATOM 689 C CA . ARG A 1 90 ? 5.293 17.516 -35.699 1.00 65.69 90 ARG A CA 1
ATOM 690 C C . ARG A 1 90 ? 4.952 18.081 -37.071 1.00 65.69 90 ARG A C 1
ATOM 692 O O . ARG A 1 90 ? 5.836 18.492 -37.823 1.00 65.69 90 ARG A O 1
ATOM 699 N N . ARG A 1 91 ? 3.661 18.114 -37.410 1.00 65.56 91 ARG A N 1
ATOM 700 C CA . ARG A 1 91 ? 3.181 18.901 -38.551 1.00 65.56 91 ARG A CA 1
ATOM 701 C C . ARG A 1 91 ? 3.160 20.363 -38.129 1.00 65.56 91 ARG A C 1
ATOM 703 O O . ARG A 1 91 ? 2.323 20.759 -37.326 1.00 65.56 91 ARG A O 1
ATOM 710 N N . GLN A 1 92 ? 4.100 21.144 -38.646 1.00 78.88 92 GLN A N 1
ATOM 711 C CA . GLN A 1 92 ? 4.105 22.586 -38.463 1.00 78.88 92 GLN A CA 1
ATOM 712 C C . GLN A 1 92 ? 3.570 23.242 -39.733 1.00 78.88 92 GLN A C 1
ATOM 714 O O . GLN A 1 92 ? 4.143 23.106 -40.819 1.00 78.88 92 GLN A O 1
ATOM 719 N N . SER A 1 93 ? 2.450 23.940 -39.585 1.00 77.88 93 SER A N 1
ATOM 720 C CA . SER A 1 93 ? 1.909 24.809 -40.622 1.00 77.88 93 SER A CA 1
ATOM 721 C C . SER A 1 93 ? 2.700 26.110 -40.596 1.00 77.88 93 SER A C 1
ATOM 723 O O . SER A 1 93 ? 2.717 26.801 -39.579 1.00 77.88 93 SER A O 1
ATOM 725 N N . TYR A 1 94 ? 3.367 26.452 -41.694 1.00 84.19 94 TYR A N 1
ATOM 726 C CA . TYR A 1 94 ? 4.082 27.721 -41.818 1.00 84.19 94 TYR A CA 1
ATOM 727 C C . TYR A 1 94 ? 3.515 28.542 -42.971 1.00 84.19 94 TYR A C 1
ATOM 729 O O . TYR A 1 94 ? 2.974 28.007 -43.947 1.00 84.19 94 TYR A O 1
ATOM 737 N N . CYS A 1 95 ? 3.615 29.864 -42.840 1.00 85.44 95 CYS A N 1
ATOM 738 C CA . CYS A 1 95 ? 3.140 30.767 -43.868 1.00 85.44 95 CYS A CA 1
ATOM 739 C C . CYS A 1 95 ? 4.101 30.756 -45.057 1.00 85.44 95 CYS A C 1
ATOM 741 O O . CYS A 1 95 ? 5.235 31.209 -44.947 1.00 85.44 95 CYS A O 1
ATOM 743 N N . SER A 1 96 ? 3.652 30.233 -46.196 1.00 88.69 96 SER A N 1
ATOM 744 C CA . SER A 1 96 ? 4.463 30.172 -47.418 1.00 88.69 96 SER A CA 1
ATOM 745 C C . SER A 1 96 ? 4.355 31.436 -48.273 1.00 88.69 96 SER A C 1
ATOM 747 O O . SER A 1 96 ? 5.250 31.715 -49.066 1.00 88.69 96 SER A O 1
ATOM 749 N N . LYS A 1 97 ? 3.277 32.213 -48.107 1.00 90.56 97 LYS A N 1
ATOM 750 C CA . LYS A 1 97 ? 3.071 33.494 -48.789 1.00 90.56 97 LYS A CA 1
ATOM 751 C C . LYS A 1 97 ? 2.319 34.449 -47.869 1.00 90.56 97 LYS A C 1
ATOM 753 O O . LYS A 1 97 ? 1.175 34.172 -47.513 1.00 90.56 97 LYS A O 1
ATOM 758 N N . TYR A 1 98 ? 2.955 35.550 -47.484 1.00 91.06 98 TYR A N 1
ATOM 759 C CA . TYR A 1 98 ? 2.394 36.557 -46.580 1.00 91.06 98 TYR A CA 1
ATOM 760 C C . TYR A 1 98 ? 1.956 37.801 -47.360 1.00 91.06 98 TYR A C 1
ATOM 762 O O . TYR A 1 98 ? 2.680 38.256 -48.243 1.00 91.06 98 TYR A O 1
ATOM 770 N N . ASP A 1 99 ? 0.776 38.337 -47.048 1.00 89.81 99 ASP A N 1
ATOM 771 C CA . ASP A 1 99 ? 0.298 39.619 -47.572 1.00 89.81 99 ASP A CA 1
ATOM 772 C C . ASP A 1 99 ? 0.629 40.731 -46.562 1.00 89.81 99 ASP A C 1
ATOM 774 O O . ASP A 1 99 ? 0.014 40.768 -45.489 1.00 89.81 99 ASP A O 1
ATOM 778 N N . PRO A 1 100 ? 1.577 41.636 -46.868 1.00 85.19 100 PRO A N 1
ATOM 779 C CA . PRO A 1 100 ? 1.982 42.683 -45.937 1.00 85.19 100 PRO A CA 1
ATOM 780 C C . PRO A 1 100 ? 0.919 43.773 -45.769 1.00 85.19 100 PRO A C 1
ATOM 782 O O . PRO A 1 100 ? 0.849 44.389 -44.707 1.00 85.19 100 PRO A O 1
ATOM 785 N N . VAL A 1 101 ? 0.065 43.985 -46.775 1.00 88.62 101 VAL A N 1
ATOM 786 C CA . VAL A 1 101 ? -0.990 45.006 -46.739 1.00 88.62 101 VAL A CA 1
ATOM 787 C C . VAL A 1 101 ? -2.148 44.520 -45.876 1.00 88.62 101 VAL A C 1
ATOM 789 O O . VAL A 1 101 ? -2.642 45.248 -45.020 1.00 88.62 101 VAL A O 1
ATOM 792 N N . LYS A 1 102 ? -2.551 43.257 -46.050 1.00 88.12 102 LYS A N 1
ATOM 793 C CA . LYS A 1 102 ? -3.654 42.64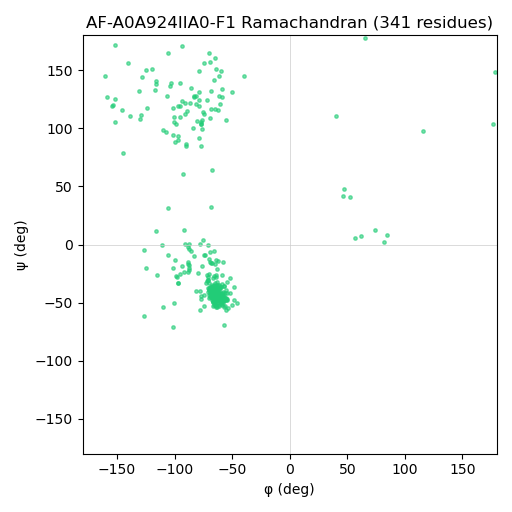8 -45.284 1.00 88.12 102 LYS A CA 1
ATOM 794 C C . LYS A 1 102 ? -3.211 42.007 -43.969 1.00 88.12 102 LYS A C 1
ATOM 796 O O . LYS A 1 102 ? -4.055 41.473 -43.255 1.00 88.12 102 LYS A O 1
ATOM 801 N N . LYS A 1 103 ? -1.906 42.020 -43.674 1.00 88.88 103 LYS A N 1
ATOM 802 C CA . LYS A 1 103 ? -1.271 41.403 -42.499 1.00 88.88 103 LYS A CA 1
ATOM 803 C C . LYS A 1 103 ? -1.753 39.972 -42.225 1.00 88.88 103 LYS A C 1
ATOM 805 O O . LYS A 1 103 ? -2.023 39.598 -41.086 1.00 88.88 103 LYS A O 1
ATOM 810 N N . ARG A 1 104 ? -1.904 39.165 -43.279 1.00 84.94 104 ARG A N 1
ATOM 811 C CA . ARG A 1 104 ? -2.412 37.788 -43.172 1.00 84.94 104 ARG A CA 1
ATOM 812 C C . ARG A 1 104 ? -1.674 36.833 -44.092 1.00 84.94 104 ARG A C 1
ATOM 814 O O . ARG A 1 104 ? -1.137 37.227 -45.127 1.00 84.94 104 ARG A O 1
ATOM 821 N N . CYS A 1 105 ? -1.691 35.555 -43.737 1.00 83.31 105 CYS A N 1
ATOM 822 C CA . CYS A 1 105 ? -1.121 34.524 -44.586 1.00 83.31 105 CYS A CA 1
ATOM 823 C C . CYS A 1 105 ? -2.072 34.162 -45.737 1.00 83.31 105 CYS A C 1
ATOM 825 O O . CYS A 1 105 ? -3.252 33.910 -45.510 1.00 83.31 105 CYS A O 1
ATOM 827 N N . LEU A 1 106 ? -1.559 34.125 -46.968 1.00 85.50 106 LEU A N 1
ATOM 828 C CA . LEU A 1 106 ? -2.318 33.762 -48.170 1.00 85.50 106 LEU A CA 1
ATOM 829 C C . LEU A 1 106 ? -2.232 32.270 -48.503 1.00 85.50 106 LEU A C 1
ATOM 831 O O . LEU A 1 106 ? -3.103 31.755 -49.195 1.00 85.50 106 LEU A O 1
ATOM 835 N N . ALA A 1 107 ? -1.185 31.581 -48.044 1.00 79.56 107 ALA A N 1
ATOM 836 C CA . ALA A 1 107 ? -1.007 30.154 -48.285 1.00 79.56 107 ALA A CA 1
ATOM 837 C C . ALA A 1 107 ? -0.202 29.496 -47.161 1.00 79.56 107 ALA A C 1
ATOM 839 O O . ALA A 1 107 ? 0.937 29.892 -46.889 1.00 79.56 107 ALA A O 1
ATOM 840 N N . TYR A 1 108 ? -0.762 28.450 -46.559 1.00 80.81 108 TYR A N 1
ATOM 841 C CA . TYR A 1 108 ? -0.075 27.615 -45.578 1.00 80.81 108 TYR A CA 1
ATOM 842 C C . TYR A 1 108 ? 0.522 26.386 -46.260 1.00 80.81 108 TYR A C 1
ATOM 844 O O . TYR A 1 108 ? -0.117 25.768 -47.111 1.00 80.81 108 TYR A O 1
ATOM 852 N N . ARG A 1 109 ? 1.745 26.017 -45.875 1.00 81.62 109 ARG A N 1
ATOM 853 C CA . ARG A 1 109 ? 2.326 24.712 -46.207 1.00 81.62 109 ARG A CA 1
ATOM 854 C C . ARG A 1 109 ? 2.563 23.931 -44.926 1.00 81.62 109 ARG A C 1
ATOM 856 O O . ARG A 1 109 ? 2.996 24.490 -43.921 1.00 81.62 109 ARG A O 1
ATOM 863 N N . ASN A 1 110 ? 2.295 22.633 -44.989 1.00 79.69 110 ASN A N 1
ATOM 864 C CA . ASN A 1 110 ? 2.581 21.717 -43.898 1.00 79.69 110 ASN A CA 1
ATOM 865 C C . ASN A 1 110 ? 3.986 21.159 -44.101 1.00 79.69 110 ASN A C 1
ATOM 867 O O . ASN A 1 110 ? 4.261 20.538 -45.127 1.00 79.69 110 ASN A O 1
ATOM 871 N N . ARG A 1 111 ? 4.871 21.361 -43.125 1.00 77.56 111 ARG A N 1
ATOM 872 C CA . ARG A 1 111 ? 6.140 20.635 -43.047 1.00 77.56 111 ARG A CA 1
ATOM 873 C C . ARG A 1 111 ? 6.040 19.624 -41.919 1.00 77.56 111 ARG A C 1
ATOM 875 O O . ARG A 1 111 ? 5.696 19.984 -40.796 1.00 77.56 111 ARG A O 1
ATOM 882 N N . THR A 1 112 ? 6.351 18.368 -42.211 1.00 73.19 112 THR A N 1
ATOM 883 C CA . THR A 1 112 ? 6.617 17.383 -41.162 1.00 73.19 112 THR A CA 1
ATOM 884 C C . THR A 1 112 ? 8.046 17.609 -40.697 1.00 73.19 112 THR A C 1
ATOM 886 O O . THR A 1 112 ? 8.990 17.317 -41.430 1.00 73.19 112 THR A O 1
ATOM 889 N N . ILE A 1 113 ? 8.209 18.184 -39.511 1.00 72.75 113 ILE A N 1
ATOM 890 C CA . ILE A 1 113 ? 9.513 18.262 -38.859 1.00 72.75 113 ILE A CA 1
ATOM 891 C C . ILE A 1 113 ? 9.670 16.968 -38.079 1.00 72.75 113 ILE A C 1
ATOM 893 O O . ILE A 1 113 ? 8.817 16.630 -37.260 1.00 72.75 113 ILE A O 1
ATOM 897 N N . THR A 1 114 ? 10.730 16.236 -38.400 1.00 65.12 114 THR A N 1
ATOM 898 C CA . THR A 1 114 ? 11.137 15.051 -37.656 1.00 65.12 114 THR A CA 1
ATOM 899 C C . THR A 1 114 ? 12.251 15.500 -36.723 1.00 65.12 114 THR A C 1
ATOM 901 O O . THR A 1 114 ? 13.349 15.787 -37.193 1.00 65.12 114 THR A O 1
ATOM 904 N N . THR A 1 115 ? 11.948 15.654 -35.437 1.00 60.50 115 THR A N 1
ATOM 905 C CA . THR A 1 115 ? 12.965 15.944 -34.423 1.00 60.50 115 THR A CA 1
ATOM 906 C C . THR A 1 115 ? 13.379 14.628 -33.802 1.00 60.50 115 THR A C 1
ATOM 908 O O . THR A 1 115 ? 12.533 13.940 -33.233 1.00 60.50 115 THR A O 1
ATOM 911 N N . THR A 1 116 ? 14.659 14.309 -33.935 1.00 53.50 116 THR A N 1
ATOM 912 C CA . THR A 1 116 ? 15.293 13.104 -33.411 1.00 53.50 116 THR A CA 1
ATOM 913 C C . THR A 1 116 ? 16.156 13.527 -32.229 1.00 53.50 116 THR A C 1
ATOM 915 O O . THR A 1 116 ? 17.266 14.015 -32.426 1.00 53.50 116 THR A O 1
ATOM 918 N N . ASN A 1 117 ? 15.632 13.403 -31.012 1.00 58.53 117 ASN A N 1
ATOM 919 C CA . ASN A 1 117 ? 16.411 13.635 -29.798 1.00 58.53 117 ASN A CA 1
ATOM 920 C C . ASN A 1 117 ? 16.890 12.283 -29.284 1.00 58.53 117 ASN A C 1
ATOM 922 O O . ASN A 1 117 ? 16.061 11.433 -28.973 1.00 58.53 117 ASN A O 1
ATOM 926 N N . SER A 1 118 ? 18.204 12.098 -29.212 1.00 47.56 118 SER A N 1
ATOM 927 C CA . SER A 1 118 ? 18.812 10.943 -28.556 1.00 47.56 118 SER A CA 1
ATOM 928 C C . SER A 1 118 ? 19.277 11.367 -27.173 1.00 47.56 118 SER A C 1
ATOM 930 O O . SER A 1 118 ? 20.233 12.134 -27.061 1.00 47.56 118 SER A O 1
ATOM 932 N N . THR A 1 119 ? 18.612 10.889 -26.128 1.00 48.62 119 THR A N 1
ATOM 933 C CA . THR A 1 119 ? 19.171 10.913 -24.774 1.00 48.62 119 THR A CA 1
ATOM 934 C C . THR A 1 119 ? 19.952 9.624 -24.573 1.00 48.62 119 THR A C 1
ATOM 936 O O . THR A 1 119 ? 19.400 8.525 -24.620 1.00 48.62 119 THR A O 1
ATOM 939 N N . THR A 1 120 ? 21.266 9.763 -24.416 1.00 41.47 120 THR A N 1
ATOM 940 C CA . THR A 1 120 ? 22.148 8.667 -24.023 1.00 41.47 120 THR A CA 1
ATOM 941 C C . THR A 1 120 ? 22.100 8.583 -22.505 1.00 41.47 120 THR A C 1
ATOM 943 O O . THR A 1 120 ? 22.724 9.407 -21.838 1.00 41.47 120 THR A O 1
ATOM 946 N N . ASP A 1 121 ? 21.331 7.642 -21.962 1.00 47.28 121 ASP A N 1
ATOM 947 C CA . ASP A 1 121 ? 21.399 7.359 -20.531 1.00 47.28 121 ASP A CA 1
ATOM 948 C C . ASP A 1 121 ? 22.599 6.443 -20.249 1.00 47.28 121 ASP A C 1
ATOM 950 O O . ASP A 1 121 ? 22.821 5.425 -20.920 1.00 47.28 121 ASP A O 1
ATOM 954 N N . TYR A 1 122 ? 23.441 6.858 -19.307 1.00 46.22 122 TYR A N 1
ATOM 955 C CA . TYR A 1 122 ? 24.704 6.199 -19.001 1.00 46.22 122 TYR A CA 1
ATOM 956 C C . TYR A 1 122 ? 24.459 4.951 -18.144 1.00 46.22 122 TYR A C 1
ATOM 958 O O . TYR A 1 122 ? 24.493 4.981 -16.923 1.00 46.22 122 TYR A O 1
ATOM 966 N N . SER A 1 123 ? 24.292 3.820 -18.827 1.00 46.88 123 SER A N 1
ATOM 967 C CA . SER A 1 123 ? 25.006 2.566 -18.546 1.00 46.88 123 SER A CA 1
ATOM 968 C C . SER A 1 123 ? 25.110 2.060 -17.095 1.00 46.88 123 SER A C 1
ATOM 970 O O . SER A 1 123 ? 26.177 1.577 -16.709 1.00 46.88 123 SER A O 1
ATOM 972 N N . GLU A 1 124 ? 24.033 2.017 -16.319 1.00 54.22 124 GLU A N 1
ATOM 973 C CA . GLU A 1 124 ? 23.959 1.046 -15.221 1.00 54.22 124 GLU A CA 1
ATOM 974 C C . GLU A 1 124 ? 23.173 -0.186 -15.688 1.00 54.22 124 GLU A C 1
ATOM 976 O O . GLU A 1 124 ? 21.965 -0.304 -15.525 1.00 54.22 124 GLU A O 1
ATOM 981 N N . LYS A 1 125 ? 23.893 -1.179 -16.245 1.00 62.00 125 LYS A N 1
ATOM 982 C CA . LYS A 1 125 ? 23.384 -2.569 -16.317 1.00 62.00 125 LYS A CA 1
ATOM 983 C C . LYS A 1 125 ? 23.058 -3.119 -14.927 1.00 62.00 125 LYS A C 1
ATOM 985 O O . LYS A 1 125 ? 22.457 -4.188 -14.827 1.00 62.00 125 LYS A O 1
ATOM 990 N N . ASP A 1 126 ? 23.545 -2.449 -13.886 1.00 69.12 126 ASP A N 1
ATOM 991 C CA . ASP A 1 126 ? 23.300 -2.753 -12.495 1.00 69.12 126 ASP A CA 1
ATOM 992 C C . ASP A 1 126 ? 22.176 -1.874 -11.934 1.00 69.12 126 ASP A C 1
ATOM 994 O O . ASP A 1 126 ? 22.407 -0.785 -11.423 1.00 69.12 126 ASP A O 1
ATOM 998 N N . ALA A 1 127 ? 20.947 -2.385 -11.978 1.00 72.19 127 ALA A N 1
ATOM 999 C CA . ALA A 1 127 ? 19.795 -1.716 -11.375 1.00 72.19 127 ALA A CA 1
ATOM 1000 C C . ALA A 1 127 ? 19.810 -1.735 -9.829 1.00 72.19 127 ALA A C 1
ATOM 1002 O O . ALA A 1 127 ? 18.888 -1.208 -9.208 1.00 72.19 127 ALA A O 1
ATOM 1003 N N . SER A 1 128 ? 20.823 -2.338 -9.184 1.00 77.44 128 SER A N 1
ATOM 1004 C CA . SER A 1 128 ? 20.838 -2.537 -7.727 1.00 77.44 128 SER A CA 1
ATOM 1005 C C . SER A 1 128 ? 20.784 -1.220 -6.955 1.00 77.44 128 SER A C 1
ATOM 1007 O O . SER A 1 128 ? 20.139 -1.165 -5.913 1.00 77.44 128 SER A O 1
ATOM 1009 N N . LYS A 1 129 ? 21.431 -0.151 -7.441 1.00 76.88 129 LYS A N 1
ATOM 1010 C CA . LYS A 1 129 ? 21.421 1.148 -6.753 1.00 76.88 129 LYS A CA 1
ATOM 1011 C C . LYS A 1 129 ? 20.017 1.751 -6.723 1.00 76.88 129 LYS A C 1
ATOM 1013 O O . LYS A 1 129 ? 19.519 2.052 -5.639 1.00 76.88 129 LYS A O 1
ATOM 1018 N N . SER A 1 130 ? 19.364 1.851 -7.880 1.00 72.19 130 SER A N 1
ATOM 1019 C CA . SER A 1 130 ? 17.995 2.370 -7.987 1.00 72.19 130 SER A CA 1
ATOM 1020 C C . SER A 1 130 ? 16.985 1.482 -7.259 1.00 72.19 130 SER A C 1
ATOM 1022 O O . SER A 1 130 ? 16.091 1.997 -6.598 1.00 72.19 130 SER A O 1
ATOM 1024 N N . MET A 1 131 ? 17.155 0.157 -7.308 1.00 76.25 131 MET A N 1
ATOM 1025 C CA . MET A 1 131 ? 16.301 -0.783 -6.573 1.00 76.25 131 MET A CA 1
ATOM 1026 C C . MET A 1 131 ? 16.468 -0.657 -5.059 1.00 76.25 131 MET A C 1
ATOM 1028 O O . MET A 1 131 ? 15.475 -0.682 -4.344 1.00 76.25 131 MET A O 1
ATOM 1032 N N . ASN A 1 132 ? 17.694 -0.478 -4.558 1.00 81.19 132 ASN A N 1
ATOM 1033 C CA . ASN A 1 132 ? 17.928 -0.243 -3.133 1.00 81.19 132 ASN A CA 1
ATOM 1034 C C . ASN A 1 132 ? 17.350 1.103 -2.678 1.00 81.19 132 ASN A C 1
ATOM 1036 O O . ASN A 1 132 ? 16.820 1.192 -1.575 1.00 81.19 132 ASN A O 1
ATOM 1040 N N . ALA A 1 133 ? 17.446 2.140 -3.515 1.00 78.44 133 ALA A N 1
ATOM 1041 C CA . ALA A 1 133 ? 16.853 3.443 -3.230 1.00 78.44 133 ALA A CA 1
ATOM 1042 C C . ALA A 1 133 ? 15.327 3.346 -3.108 1.00 78.44 133 ALA A C 1
ATOM 1044 O O . ALA A 1 133 ? 14.781 3.738 -2.077 1.00 78.44 133 ALA A O 1
ATOM 1045 N N . ALA A 1 134 ? 14.680 2.744 -4.115 1.00 74.12 134 ALA A N 1
ATOM 1046 C CA . ALA A 1 134 ? 13.244 2.484 -4.113 1.00 74.12 134 ALA A CA 1
ATOM 1047 C C . ALA A 1 134 ? 12.852 1.657 -2.884 1.00 74.12 134 ALA A C 1
ATOM 1049 O O . ALA A 1 134 ? 11.974 2.049 -2.131 1.00 74.12 134 ALA A O 1
ATOM 1050 N N . PHE A 1 135 ? 13.582 0.577 -2.602 1.00 82.06 135 PHE A N 1
ATOM 1051 C CA . PHE A 1 135 ? 13.331 -0.259 -1.434 1.00 82.06 135 PHE A CA 1
ATOM 1052 C C . PHE A 1 135 ? 13.365 0.520 -0.107 1.00 82.06 135 PHE A C 1
ATOM 1054 O O . PHE A 1 135 ? 12.489 0.339 0.733 1.00 82.06 135 PHE A O 1
ATOM 1061 N N . LEU A 1 136 ? 14.363 1.383 0.104 1.00 83.50 136 LEU A N 1
ATOM 1062 C CA . LEU A 1 136 ? 14.465 2.168 1.338 1.00 83.50 136 LEU A CA 1
ATOM 1063 C C . LEU A 1 136 ? 13.355 3.215 1.457 1.00 83.50 136 LEU A C 1
ATOM 1065 O O . LEU A 1 136 ? 12.857 3.444 2.558 1.00 83.50 136 LEU A O 1
ATOM 1069 N N . GLN A 1 137 ? 12.963 3.828 0.340 1.00 76.44 137 GLN A N 1
ATOM 1070 C CA . GLN A 1 137 ? 11.850 4.777 0.298 1.00 76.44 137 GLN A CA 1
ATOM 1071 C C . GLN A 1 137 ? 10.521 4.086 0.584 1.00 76.44 137 GLN A C 1
ATOM 1073 O O . GLN A 1 137 ? 9.785 4.557 1.449 1.00 76.44 137 GLN A O 1
ATOM 1078 N N . GLU A 1 138 ? 10.260 2.945 -0.062 1.00 78.62 138 GLU A N 1
ATOM 1079 C CA . GLU A 1 138 ? 9.115 2.086 0.245 1.00 78.62 138 GLU A CA 1
ATOM 1080 C C . GLU A 1 138 ? 9.095 1.738 1.723 1.00 78.62 138 GLU A C 1
ATOM 1082 O O . GLU A 1 138 ? 8.123 2.001 2.417 1.00 78.62 138 GLU A O 1
ATOM 1087 N N . PHE A 1 139 ? 10.194 1.194 2.243 1.00 87.12 139 PHE A N 1
ATOM 1088 C CA . PHE A 1 139 ? 10.260 0.794 3.638 1.00 87.12 139 PHE A CA 1
ATOM 1089 C C . PHE A 1 139 ? 9.923 1.958 4.577 1.00 87.12 139 PHE A C 1
ATOM 1091 O O . PHE A 1 139 ? 9.095 1.791 5.470 1.00 87.12 139 PHE A O 1
ATOM 1098 N N . GLY A 1 140 ? 10.522 3.133 4.360 1.00 85.12 140 GLY A N 1
ATOM 1099 C CA . GLY A 1 140 ? 10.265 4.320 5.173 1.00 85.12 140 GLY A CA 1
ATOM 1100 C C . GLY A 1 140 ? 8.812 4.775 5.119 1.00 85.12 140 GLY A C 1
ATOM 1101 O O . GLY A 1 140 ? 8.193 4.994 6.159 1.00 85.12 140 GLY A O 1
ATOM 1102 N N . LEU A 1 141 ? 8.245 4.851 3.915 1.00 82.81 141 LEU A N 1
ATOM 1103 C CA . LEU A 1 141 ? 6.857 5.246 3.712 1.00 82.81 141 LEU A CA 1
ATOM 1104 C C . LEU A 1 141 ? 5.880 4.243 4.337 1.00 82.81 141 LEU A C 1
ATOM 1106 O O . LEU A 1 141 ? 4.954 4.630 5.043 1.00 82.81 141 LEU A O 1
ATOM 1110 N N . LYS A 1 142 ? 6.073 2.945 4.107 1.00 88.19 142 LYS A N 1
ATOM 1111 C CA . LYS A 1 142 ? 5.175 1.907 4.622 1.00 88.19 142 LYS A CA 1
ATOM 1112 C C . LYS A 1 142 ? 5.293 1.761 6.140 1.00 88.19 142 LYS A C 1
ATOM 1114 O O . LYS A 1 142 ? 4.292 1.519 6.811 1.00 88.19 142 LYS A O 1
ATOM 1119 N N . TYR A 1 143 ? 6.487 1.974 6.697 1.00 90.69 143 TYR A N 1
ATOM 1120 C CA . TYR A 1 143 ? 6.688 2.083 8.142 1.00 90.69 143 TYR A CA 1
ATOM 1121 C C . TYR A 1 143 ? 5.911 3.274 8.722 1.00 90.69 143 TYR A C 1
ATOM 1123 O O . TYR A 1 143 ? 5.158 3.096 9.675 1.00 90.69 143 TYR A O 1
ATOM 1131 N N . HIS A 1 144 ? 6.007 4.448 8.094 1.00 88.44 144 HIS A N 1
ATOM 1132 C CA . HIS A 1 144 ? 5.259 5.648 8.478 1.00 88.44 144 HIS A CA 1
ATOM 1133 C C . HIS A 1 144 ? 3.736 5.439 8.455 1.00 88.44 144 HIS A C 1
ATOM 1135 O O . HIS A 1 144 ? 3.043 5.713 9.436 1.00 88.44 144 HIS A O 1
ATOM 1141 N N . ILE A 1 145 ? 3.220 4.875 7.361 1.00 90.25 145 ILE A N 1
ATOM 1142 C CA . ILE A 1 145 ? 1.802 4.537 7.178 1.00 90.25 145 ILE A CA 1
ATOM 1143 C C . ILE A 1 145 ? 1.320 3.574 8.277 1.00 90.25 145 ILE A C 1
ATOM 1145 O O . ILE A 1 145 ? 0.267 3.785 8.883 1.00 90.25 145 ILE A O 1
ATOM 1149 N N . MET A 1 146 ? 2.111 2.544 8.587 1.00 93.19 146 MET A N 1
ATOM 1150 C CA . MET A 1 146 ? 1.793 1.589 9.648 1.00 93.19 146 MET A CA 1
ATOM 1151 C C . MET A 1 146 ? 1.823 2.241 11.044 1.00 93.19 146 MET A C 1
ATOM 1153 O O . MET A 1 146 ? 0.947 1.977 11.869 1.00 93.19 146 MET A O 1
ATOM 1157 N N . ASN A 1 147 ? 2.781 3.133 11.313 1.00 91.38 147 ASN A N 1
ATOM 1158 C CA . ASN A 1 147 ? 2.836 3.880 12.574 1.00 91.38 147 ASN A CA 1
ATOM 1159 C C . ASN A 1 147 ? 1.650 4.825 12.741 1.00 91.38 147 ASN A C 1
ATOM 1161 O O . ASN A 1 147 ? 1.148 4.973 13.859 1.00 91.38 147 ASN A O 1
ATOM 1165 N N . ALA A 1 148 ? 1.183 5.442 11.651 1.00 89.38 148 ALA A N 1
ATOM 1166 C CA . ALA A 1 148 ? 0.005 6.299 11.682 1.00 89.38 148 ALA A CA 1
ATOM 1167 C C . ALA A 1 148 ? -1.222 5.492 12.118 1.00 89.38 148 ALA A C 1
ATOM 1169 O O . ALA A 1 148 ? -1.920 5.899 13.047 1.00 89.38 148 ALA A O 1
ATOM 1170 N N . PHE A 1 149 ? -1.411 4.301 11.541 1.00 93.81 149 PHE A N 1
ATOM 1171 C CA . PHE A 1 149 ? -2.462 3.380 11.968 1.00 93.81 149 PHE A CA 1
ATOM 1172 C C . PHE A 1 149 ? -2.317 2.950 13.436 1.00 93.81 149 PHE A C 1
ATOM 1174 O O . PHE A 1 149 ? -3.290 3.011 14.186 1.00 93.81 149 PHE A O 1
ATOM 1181 N N . PHE A 1 150 ? -1.127 2.538 13.888 1.00 94.25 150 PHE A N 1
ATOM 1182 C CA . PHE A 1 150 ? -0.966 2.106 15.280 1.00 94.25 150 PHE A CA 1
ATOM 1183 C C . PHE A 1 150 ? -1.146 3.233 16.282 1.00 94.25 150 PHE A C 1
ATOM 1185 O O . PHE A 1 150 ? -1.769 3.009 17.312 1.00 94.25 150 PHE A O 1
ATOM 1192 N N . SER A 1 151 ? -0.662 4.436 15.987 1.00 90.38 151 SER A N 1
ATOM 1193 C CA . SER A 1 151 ? -0.886 5.594 16.855 1.00 90.38 151 SER A CA 1
ATOM 1194 C C . SER A 1 151 ? -2.374 5.926 16.950 1.00 90.38 151 SER A C 1
ATOM 1196 O O . SER A 1 151 ? -2.889 6.160 18.041 1.00 90.38 151 SER A O 1
ATOM 1198 N N . TYR A 1 152 ? -3.076 5.877 15.815 1.00 90.50 152 TYR A N 1
ATOM 1199 C CA . TYR A 1 152 ? -4.523 6.047 15.753 1.00 90.50 152 TYR A CA 1
ATOM 1200 C C . TYR A 1 152 ? -5.263 4.998 16.598 1.00 90.50 152 TYR A C 1
ATOM 1202 O O . TYR A 1 152 ? -6.094 5.343 17.435 1.00 90.50 152 TYR A O 1
ATOM 1210 N N . ARG A 1 153 ? -4.912 3.717 16.444 1.00 92.94 153 ARG A N 1
ATOM 1211 C CA . ARG A 1 153 ? -5.503 2.610 17.205 1.00 92.94 153 ARG A CA 1
ATOM 1212 C C . ARG A 1 153 ? -5.201 2.675 18.697 1.00 92.94 153 ARG A C 1
ATOM 1214 O O . ARG A 1 153 ? -6.090 2.446 19.513 1.00 92.94 153 ARG A O 1
ATOM 1221 N N . ASP A 1 154 ? -3.955 2.949 19.063 1.00 91.00 154 ASP A N 1
ATOM 1222 C CA . ASP A 1 154 ? -3.538 3.029 20.459 1.00 91.00 154 ASP A CA 1
ATOM 1223 C C . ASP A 1 154 ? -4.325 4.148 21.169 1.00 91.00 154 ASP A C 1
ATOM 1225 O O . ASP A 1 154 ? -4.858 3.924 22.257 1.00 91.00 154 ASP A O 1
ATOM 1229 N N . GLN A 1 155 ? -4.494 5.308 20.519 1.00 87.06 155 GLN A N 1
ATOM 1230 C CA . GLN A 1 155 ? -5.317 6.401 21.041 1.00 87.06 155 GLN A CA 1
ATOM 1231 C C . GLN A 1 155 ? -6.809 6.035 21.099 1.00 87.06 155 GLN A C 1
ATOM 1233 O O . GLN A 1 155 ? -7.455 6.273 22.118 1.00 87.06 155 GLN A O 1
ATOM 1238 N N . TYR A 1 156 ? -7.346 5.391 20.059 1.00 87.31 156 TYR A N 1
ATOM 1239 C CA . TYR A 1 156 ? -8.724 4.886 20.046 1.00 87.31 156 TYR A CA 1
ATOM 1240 C C . TYR A 1 156 ? -9.014 3.965 21.243 1.00 87.31 156 TYR A C 1
ATOM 1242 O O . TYR A 1 156 ? -10.055 4.078 21.889 1.00 87.31 156 TYR A O 1
ATOM 1250 N N . ASN A 1 157 ? -8.069 3.088 21.592 1.00 89.69 157 ASN A N 1
ATOM 1251 C CA . ASN A 1 157 ? -8.193 2.196 22.744 1.00 89.69 157 ASN A CA 1
ATOM 1252 C C . ASN A 1 157 ? -8.151 2.942 24.085 1.00 89.69 157 ASN A C 1
ATOM 1254 O O . ASN A 1 157 ? -8.884 2.577 25.004 1.00 89.69 157 ASN A O 1
ATOM 1258 N N . ILE A 1 158 ? -7.316 3.981 24.209 1.00 87.19 158 ILE A N 1
ATOM 1259 C CA . ILE A 1 158 ? -7.246 4.830 25.412 1.00 87.19 158 ILE A CA 1
ATOM 1260 C C . ILE A 1 158 ? -8.585 5.535 25.659 1.00 87.19 158 ILE A C 1
ATOM 1262 O O . ILE A 1 158 ? -9.021 5.645 26.804 1.00 87.19 158 ILE A O 1
ATOM 1266 N N . GLU A 1 159 ? -9.258 5.971 24.594 1.00 85.50 159 GLU A N 1
ATOM 1267 C CA . GLU A 1 159 ? -10.558 6.648 24.666 1.00 85.50 159 GLU A CA 1
ATOM 1268 C C . GLU A 1 159 ? -11.744 5.691 24.903 1.00 85.50 159 GLU A C 1
ATOM 1270 O O . GLU A 1 159 ? -12.882 6.136 25.033 1.00 85.50 159 GLU A O 1
ATOM 1275 N N . GLY A 1 160 ? -11.493 4.382 25.023 1.00 84.50 160 GLY A N 1
ATOM 1276 C CA . GLY A 1 160 ? -12.526 3.367 25.256 1.00 84.50 160 GLY A CA 1
ATOM 1277 C C . GLY A 1 160 ? -13.220 2.871 23.985 1.00 84.50 160 GLY A C 1
ATOM 1278 O O . GLY A 1 160 ? -14.169 2.091 24.078 1.00 84.50 160 GLY A O 1
ATOM 1279 N N . GLY A 1 161 ? -12.718 3.275 22.816 1.00 80.12 161 GLY A N 1
ATOM 1280 C CA . GLY A 1 161 ? -13.244 2.919 21.508 1.00 80.12 161 GLY A CA 1
ATOM 1281 C C . GLY A 1 161 ? -14.646 3.459 21.221 1.00 80.12 161 GLY A C 1
ATOM 1282 O O . GLY A 1 161 ? -15.305 4.095 22.041 1.00 80.12 161 GLY A O 1
ATOM 1283 N N . ASP A 1 162 ? -15.117 3.175 20.015 1.00 72.50 162 ASP A N 1
ATOM 1284 C CA . ASP A 1 162 ? -16.447 3.490 19.531 1.00 72.50 162 ASP A CA 1
ATOM 1285 C C . ASP A 1 162 ? -17.204 2.186 19.209 1.00 72.50 162 ASP A C 1
ATOM 1287 O O . ASP A 1 162 ? -16.669 1.301 18.537 1.00 72.50 162 ASP A O 1
ATOM 1291 N N . PRO A 1 163 ? -18.460 2.022 19.651 1.00 59.41 163 PRO A N 1
ATOM 1292 C CA . PRO A 1 163 ? -19.235 0.810 19.384 1.00 59.41 163 PRO A CA 1
ATOM 1293 C C . PRO A 1 163 ? -19.587 0.579 17.898 1.00 59.41 163 PRO A C 1
ATOM 1295 O O . PRO A 1 163 ? -20.196 -0.441 17.581 1.00 59.41 163 PRO A O 1
ATOM 1298 N N . GLY A 1 164 ? -19.277 1.510 16.987 1.00 61.31 164 GLY A N 1
ATOM 1299 C CA . GLY A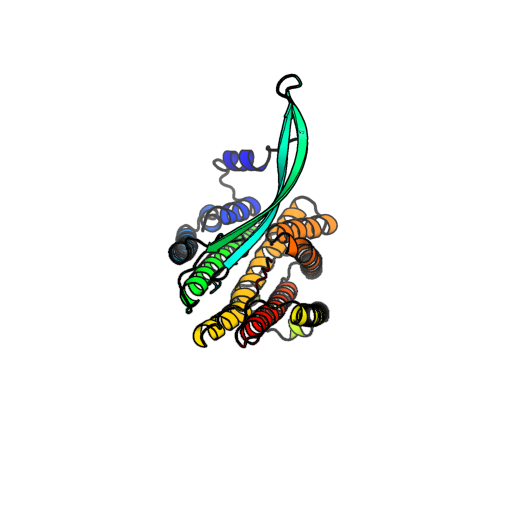 1 164 ? -19.834 1.519 15.632 1.00 61.31 164 GLY A CA 1
ATOM 1300 C C . GLY A 1 164 ? -19.018 0.866 14.510 1.00 61.31 164 GLY A C 1
ATOM 1301 O O . GLY A 1 164 ? -19.626 0.495 13.504 1.00 61.31 164 GLY A O 1
ATOM 1302 N N . GLN A 1 165 ? -17.691 0.762 14.618 1.00 68.19 165 GLN A N 1
ATOM 1303 C CA . GLN A 1 165 ? -16.846 0.118 13.606 1.00 68.19 165 GLN A CA 1
ATOM 1304 C C . GLN A 1 165 ? -15.577 -0.394 14.291 1.00 68.19 165 GLN A C 1
ATOM 1306 O O . GLN A 1 165 ? -14.861 0.369 14.935 1.00 68.19 165 GLN A O 1
ATOM 1311 N N . GLY A 1 166 ? -15.348 -1.706 14.242 1.00 84.06 166 GLY A N 1
ATOM 1312 C CA . GLY A 1 166 ? -14.164 -2.278 14.866 1.00 84.06 166 GLY A CA 1
ATOM 1313 C C . GLY A 1 166 ? -12.886 -1.770 14.196 1.00 84.06 166 GLY A C 1
ATOM 1314 O O . GLY A 1 166 ? -12.865 -1.423 13.013 1.00 84.06 166 GLY A O 1
ATOM 1315 N N . ILE A 1 167 ? -11.818 -1.710 14.981 1.00 93.25 167 ILE A N 1
ATOM 1316 C CA . ILE A 1 167 ? -10.468 -1.421 14.510 1.00 93.25 167 ILE A CA 1
ATOM 1317 C C . ILE A 1 167 ? -9.605 -2.648 14.777 1.00 93.25 167 ILE A C 1
ATOM 1319 O O . ILE A 1 167 ? -9.715 -3.267 15.838 1.00 93.25 167 ILE A O 1
ATOM 1323 N N . ASP A 1 168 ? -8.758 -3.010 13.818 1.00 95.94 168 ASP A N 1
ATOM 1324 C CA . ASP A 1 168 ? -7.906 -4.186 13.948 1.00 95.94 168 ASP A CA 1
ATOM 1325 C C . ASP A 1 168 ? -6.931 -4.037 15.128 1.00 95.94 168 ASP A C 1
ATOM 1327 O O . ASP A 1 168 ? -6.059 -3.165 15.148 1.00 95.94 168 ASP A O 1
ATOM 1331 N N . GLN A 1 169 ? -7.083 -4.902 16.130 1.00 95.88 169 GLN A N 1
ATOM 1332 C CA . GLN A 1 169 ? -6.299 -4.864 17.367 1.00 95.88 169 GLN A CA 1
ATOM 1333 C C . GLN A 1 169 ? -4.982 -5.637 17.285 1.00 95.88 169 GLN A C 1
ATOM 1335 O O . GLN A 1 169 ? -4.201 -5.647 18.238 1.00 95.88 169 GLN A O 1
ATOM 1340 N N . ARG A 1 170 ? -4.721 -6.312 16.167 1.00 96.31 170 ARG A N 1
ATOM 1341 C CA . ARG A 1 170 ? -3.592 -7.231 16.045 1.00 96.31 170 ARG A CA 1
ATOM 1342 C C . ARG A 1 170 ? -2.272 -6.481 15.915 1.00 96.31 170 ARG A C 1
ATOM 1344 O O . ARG A 1 170 ? -2.195 -5.320 15.513 1.00 96.31 170 ARG A O 1
ATOM 1351 N N . SER A 1 171 ? -1.187 -7.152 16.275 1.00 96.56 171 SER A N 1
ATOM 1352 C CA . SER A 1 171 ? 0.159 -6.612 16.089 1.00 96.56 171 SER A CA 1
ATOM 1353 C C . SER A 1 171 ? 0.534 -6.555 14.603 1.00 96.56 171 SER A C 1
ATOM 1355 O O . SER A 1 171 ? 0.053 -7.358 13.803 1.00 96.56 171 SER A O 1
ATOM 1357 N N . ALA A 1 172 ? 1.486 -5.687 14.236 1.00 95.75 172 ALA A N 1
ATOM 1358 C CA . ALA A 1 172 ? 2.033 -5.639 12.873 1.00 95.75 172 ALA A CA 1
ATOM 1359 C C . ALA A 1 172 ? 2.427 -7.032 12.374 1.00 95.75 172 ALA A C 1
ATOM 1361 O O . ALA A 1 172 ? 2.044 -7.464 11.292 1.00 95.75 172 ALA A O 1
ATOM 1362 N N . LYS A 1 173 ? 3.152 -7.775 13.218 1.00 96.88 173 LYS A N 1
ATOM 1363 C CA . LYS A 1 173 ? 3.637 -9.122 12.918 1.00 96.88 173 LYS A CA 1
ATOM 1364 C C . LYS A 1 173 ? 2.511 -10.087 12.549 1.00 96.88 173 LYS A C 1
ATOM 1366 O O . LYS A 1 173 ? 2.740 -10.984 11.745 1.00 96.88 173 LYS A O 1
ATOM 1371 N N . GLU A 1 174 ? 1.341 -9.958 13.163 1.00 97.50 174 GLU A N 1
ATOM 1372 C CA . GLU A 1 174 ? 0.178 -10.784 12.836 1.00 97.50 174 GLU A CA 1
ATOM 1373 C C . GLU A 1 174 ? -0.448 -10.351 11.513 1.00 97.50 174 GLU A C 1
ATOM 1375 O O . GLU A 1 174 ? -0.692 -11.210 10.671 1.00 97.50 174 GLU A O 1
ATOM 1380 N N . MET A 1 175 ? -0.591 -9.043 11.279 1.00 97.69 175 MET A N 1
ATOM 1381 C CA . MET A 1 175 ? -1.110 -8.507 10.015 1.00 97.69 175 MET A CA 1
ATOM 1382 C C . MET A 1 175 ? -0.249 -8.934 8.814 1.00 97.69 175 MET A C 1
ATOM 1384 O O . MET A 1 175 ? -0.760 -9.439 7.818 1.00 97.69 175 MET A O 1
ATOM 1388 N N . PHE A 1 176 ? 1.081 -8.853 8.936 1.00 97.00 176 PHE A N 1
ATOM 1389 C CA . PHE A 1 176 ? 2.019 -9.309 7.898 1.00 97.00 176 PHE A CA 1
ATOM 1390 C C . PHE A 1 176 ? 1.986 -10.827 7.651 1.00 97.00 176 PHE A C 1
ATOM 1392 O O . PHE A 1 176 ? 2.495 -11.295 6.633 1.00 97.00 176 PHE A O 1
ATOM 1399 N N . LYS A 1 177 ? 1.413 -11.618 8.566 1.00 98.00 177 LYS A N 1
ATOM 1400 C CA . LYS A 1 177 ? 1.254 -13.068 8.386 1.00 98.00 177 LYS A CA 1
ATOM 1401 C C . LYS A 1 177 ? -0.042 -13.450 7.685 1.00 98.00 177 LYS A C 1
ATOM 1403 O O . LYS A 1 177 ? -0.140 -14.590 7.234 1.00 98.00 177 LYS A O 1
ATOM 1408 N N . ASP A 1 178 ? -1.014 -12.547 7.587 1.00 97.69 178 ASP A N 1
ATOM 1409 C CA . ASP A 1 178 ? -2.332 -12.839 7.016 1.00 97.69 178 ASP A CA 1
ATOM 1410 C C . ASP A 1 178 ? -2.305 -13.480 5.629 1.00 97.69 178 ASP A C 1
ATOM 1412 O O . ASP A 1 178 ? -3.016 -14.471 5.439 1.00 97.69 178 ASP A O 1
ATOM 1416 N N . PRO A 1 179 ? -1.441 -13.045 4.691 1.00 97.81 179 PRO A N 1
ATOM 1417 C CA . PRO A 1 179 ? -1.372 -13.664 3.373 1.00 97.81 179 PRO A CA 1
ATOM 1418 C C . PRO A 1 179 ? -0.928 -15.130 3.386 1.00 97.81 179 PRO A C 1
ATOM 1420 O O . PRO A 1 179 ? -1.065 -15.808 2.376 1.00 97.81 179 PRO A O 1
ATOM 1423 N N . PHE A 1 180 ? -0.392 -15.637 4.497 1.00 97.88 180 PHE A N 1
ATOM 1424 C CA . PHE A 1 180 ? 0.125 -17.003 4.613 1.00 97.88 180 PHE A CA 1
ATOM 1425 C C . PHE A 1 180 ? -0.731 -17.889 5.522 1.00 97.88 180 PHE A C 1
ATOM 1427 O O . PHE A 1 180 ? -0.417 -19.064 5.717 1.00 97.88 180 PHE A O 1
ATOM 1434 N N . ARG A 1 181 ? -1.806 -17.342 6.098 1.00 98.12 181 ARG A N 1
ATOM 1435 C CA . ARG A 1 181 ? -2.727 -18.088 6.957 1.00 98.12 181 ARG A CA 1
ATOM 1436 C C . ARG A 1 181 ? -3.707 -18.867 6.095 1.00 98.12 181 ARG A C 1
ATOM 1438 O O . ARG A 1 181 ? -4.458 -18.290 5.310 1.00 98.12 181 ARG A O 1
ATOM 1445 N N . TRP A 1 182 ? -3.720 -20.187 6.256 1.00 98.12 182 TRP A N 1
ATOM 1446 C CA . TRP A 1 182 ? -4.579 -21.061 5.461 1.00 98.12 182 TRP A CA 1
ATOM 1447 C C . TRP A 1 182 ? -6.068 -20.752 5.657 1.00 98.12 182 TRP A C 1
ATOM 1449 O O . TRP A 1 182 ? -6.841 -20.803 4.703 1.00 98.12 182 TRP A O 1
ATOM 1459 N N . GLU A 1 183 ? -6.472 -20.368 6.867 1.00 97.94 183 GLU A N 1
ATOM 1460 C CA . GLU A 1 183 ? -7.856 -20.004 7.188 1.00 97.94 183 GLU A CA 1
ATOM 1461 C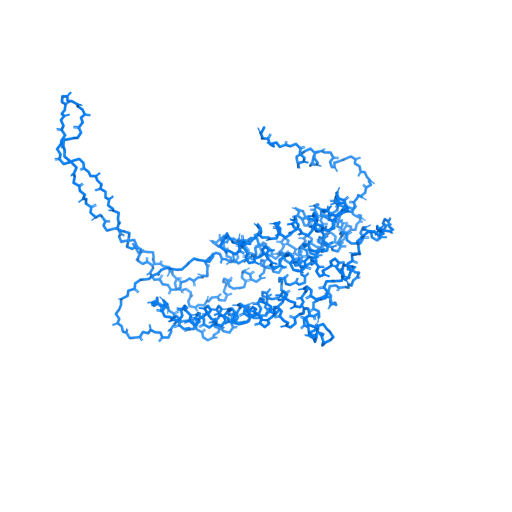 C . GLU A 1 183 ? -8.316 -18.775 6.390 1.00 97.94 183 GLU A C 1
ATOM 1463 O O . GLU A 1 183 ? -9.466 -18.698 5.966 1.00 97.94 183 GLU A O 1
ATOM 1468 N N . VAL A 1 184 ? -7.399 -17.837 6.138 1.00 97.94 184 VAL A N 1
ATOM 1469 C CA . VAL A 1 184 ? -7.661 -16.635 5.340 1.00 97.94 184 VAL A CA 1
ATOM 1470 C C . VAL A 1 184 ? -7.671 -16.986 3.851 1.00 97.94 184 VAL A C 1
ATOM 1472 O O . VAL A 1 184 ? -8.609 -16.628 3.143 1.00 97.94 184 VAL A O 1
ATOM 1475 N N . LEU A 1 185 ? -6.673 -17.739 3.376 1.00 97.69 185 LEU A N 1
ATOM 1476 C CA . LEU A 1 185 ? -6.530 -18.099 1.959 1.00 97.69 185 LEU A CA 1
ATOM 1477 C C . LEU A 1 185 ? -7.628 -19.025 1.435 1.00 97.69 185 LEU A C 1
ATOM 1479 O O . LEU A 1 185 ? -8.041 -18.904 0.284 1.00 97.69 185 LEU A O 1
ATOM 1483 N N . SER A 1 186 ? -8.110 -19.943 2.269 1.00 97.94 186 SER A N 1
ATOM 1484 C CA . SER A 1 186 ? -9.189 -20.868 1.903 1.00 97.94 186 SER A CA 1
ATOM 1485 C C . SER A 1 186 ? -10.567 -20.197 1.842 1.00 97.94 186 SER A C 1
ATOM 1487 O O . SER A 1 186 ? -11.524 -20.793 1.345 1.00 97.94 186 SER A O 1
ATOM 1489 N N . SER A 1 187 ? -10.683 -18.942 2.287 1.00 98.19 187 SER A N 1
ATOM 1490 C CA . SER A 1 187 ? -11.918 -18.170 2.190 1.00 98.19 187 SER A CA 1
ATOM 1491 C C . SER A 1 187 ? -12.250 -17.820 0.742 1.00 98.19 187 SER A C 1
ATOM 1493 O O . SER A 1 187 ? -11.429 -17.258 0.014 1.00 98.19 187 SER A O 1
ATOM 1495 N N . ALA A 1 188 ? -13.503 -18.058 0.339 1.00 97.94 188 ALA A N 1
ATOM 1496 C CA . ALA A 1 188 ? -14.013 -17.646 -0.973 1.00 97.94 188 ALA A CA 1
ATOM 1497 C C . ALA A 1 188 ? -13.923 -16.133 -1.197 1.00 97.94 188 ALA A C 1
ATOM 1499 O O . ALA A 1 188 ? -13.769 -15.689 -2.330 1.00 97.94 188 ALA A O 1
ATOM 1500 N N . TRP A 1 189 ? -13.933 -15.345 -0.119 1.00 97.69 189 TRP A N 1
ATOM 1501 C CA . TRP A 1 189 ? -13.738 -13.899 -0.190 1.00 97.69 189 TRP A CA 1
ATOM 1502 C C . TRP A 1 189 ? -12.315 -13.506 -0.602 1.00 97.69 189 TRP A C 1
ATOM 1504 O O . TRP A 1 189 ? -12.117 -12.366 -1.009 1.00 97.69 189 TRP A O 1
ATOM 1514 N N . VAL A 1 190 ? -11.350 -14.429 -0.537 1.00 98.06 190 VAL A N 1
ATOM 1515 C CA . VAL A 1 190 ? -9.937 -14.204 -0.875 1.00 98.06 190 VAL A CA 1
ATOM 1516 C C . VAL A 1 190 ? -9.548 -14.923 -2.162 1.00 98.06 190 VAL A C 1
ATOM 1518 O O . VAL A 1 190 ? -9.064 -14.279 -3.090 1.00 98.06 190 VAL A O 1
ATOM 1521 N N . TYR A 1 191 ? -9.784 -16.233 -2.286 1.00 97.19 191 TYR A N 1
ATOM 1522 C CA . TYR A 1 191 ? -9.294 -16.951 -3.470 1.00 97.19 191 TYR A CA 1
ATOM 1523 C C . TYR A 1 191 ? -10.058 -16.598 -4.755 1.00 97.19 191 TYR A C 1
ATOM 1525 O O . TYR A 1 191 ? -9.462 -16.623 -5.829 1.00 97.19 191 TYR A O 1
ATOM 1533 N N . VAL A 1 192 ? -11.353 -16.253 -4.682 1.00 97.56 192 VAL A N 1
ATOM 1534 C CA . VAL A 1 192 ? -12.137 -15.860 -5.869 1.00 97.56 192 VAL A CA 1
ATOM 1535 C C . VAL A 1 192 ? -11.593 -14.576 -6.503 1.00 97.56 192 VAL A C 1
ATOM 1537 O O . VAL A 1 192 ? -11.277 -14.618 -7.693 1.00 97.56 192 VAL A O 1
ATOM 1540 N N . PRO A 1 193 ? -11.429 -13.450 -5.778 1.00 96.94 193 PRO A N 1
ATOM 1541 C CA . PRO A 1 193 ? -10.857 -12.247 -6.376 1.00 96.94 193 PRO A CA 1
ATOM 1542 C C . PRO A 1 193 ? -9.415 -12.464 -6.845 1.00 96.94 193 PRO A C 1
ATOM 1544 O O . PRO A 1 193 ? -9.082 -12.008 -7.932 1.00 96.94 193 PRO A O 1
ATOM 1547 N N . ILE A 1 194 ? -8.584 -13.228 -6.121 1.00 96.69 194 ILE A N 1
ATOM 1548 C CA . ILE A 1 194 ? -7.225 -13.561 -6.587 1.00 96.69 194 ILE A CA 1
ATOM 1549 C C . ILE A 1 194 ? -7.270 -14.329 -7.915 1.00 96.69 194 ILE A C 1
ATOM 1551 O O . ILE A 1 194 ? -6.503 -14.019 -8.828 1.00 96.69 194 ILE A O 1
ATOM 1555 N N . ALA A 1 195 ? -8.173 -15.304 -8.060 1.00 97.81 195 ALA A N 1
ATOM 1556 C CA . ALA A 1 195 ? -8.325 -16.064 -9.298 1.00 97.81 195 ALA A CA 1
ATOM 1557 C C . ALA A 1 195 ? -8.793 -15.173 -10.459 1.00 97.81 195 ALA A C 1
ATOM 1559 O O . ALA A 1 195 ? -8.287 -15.309 -11.573 1.00 97.81 195 ALA A O 1
ATOM 1560 N N . LEU A 1 196 ? -9.711 -14.237 -10.200 1.00 95.69 196 LEU A N 1
ATOM 1561 C CA . LEU A 1 196 ? -10.177 -13.270 -11.197 1.00 95.69 196 LEU A CA 1
ATOM 1562 C C . LEU A 1 196 ? -9.062 -12.310 -11.625 1.00 95.69 196 LEU A C 1
ATOM 1564 O O . LEU A 1 196 ? -8.849 -12.145 -12.825 1.00 95.69 196 LEU A O 1
ATOM 1568 N N . THR A 1 197 ? -8.311 -11.742 -10.676 1.00 91.44 197 THR A N 1
ATOM 1569 C CA . THR A 1 197 ? -7.129 -10.914 -10.961 1.00 91.44 197 THR A CA 1
ATOM 1570 C C . THR A 1 197 ? -6.096 -11.700 -11.762 1.00 91.44 197 THR A C 1
ATOM 1572 O O . THR A 1 197 ? -5.616 -11.213 -12.779 1.00 91.44 197 THR A O 1
ATOM 1575 N N . SER A 1 198 ? -5.813 -12.949 -11.377 1.00 94.25 198 SER A N 1
ATOM 1576 C CA . SER A 1 198 ? -4.879 -13.823 -12.102 1.00 94.25 198 SER A CA 1
ATOM 1577 C C . SER A 1 198 ? -5.331 -14.102 -13.530 1.00 94.25 198 SER A C 1
ATOM 1579 O O . SER A 1 198 ? -4.516 -14.076 -14.449 1.00 94.25 198 SER A O 1
ATOM 1581 N N . ALA A 1 199 ? -6.625 -14.353 -13.739 1.00 95.19 199 ALA A N 1
ATOM 1582 C CA . ALA A 1 199 ? -7.169 -14.564 -15.073 1.00 95.19 199 ALA A CA 1
ATOM 1583 C C . ALA A 1 199 ? -7.062 -13.292 -15.923 1.00 95.19 199 ALA A C 1
ATOM 1585 O O . ALA A 1 199 ? -6.608 -13.365 -17.062 1.00 95.19 199 ALA A O 1
ATOM 1586 N N . PHE A 1 200 ? -7.436 -12.136 -15.365 1.00 90.25 200 PHE A N 1
ATOM 1587 C CA . PHE A 1 200 ? -7.322 -10.843 -16.036 1.00 90.25 200 PHE A CA 1
ATOM 1588 C C . PHE A 1 200 ? -5.878 -10.558 -16.462 1.00 90.25 200 PHE A C 1
ATOM 1590 O O . PHE A 1 200 ? -5.629 -10.368 -17.648 1.00 90.25 200 PHE A O 1
ATOM 1597 N N . VAL A 1 201 ? -4.936 -10.642 -15.520 1.00 88.00 201 VAL A N 1
ATOM 1598 C CA . VAL A 1 201 ? -3.494 -10.465 -15.745 1.00 88.00 201 VAL A CA 1
ATOM 1599 C C . VAL A 1 201 ? -2.962 -11.449 -16.786 1.00 88.00 201 VAL A C 1
ATOM 1601 O O . VAL A 1 201 ? -2.217 -11.082 -17.685 1.00 88.00 201 VAL A O 1
ATOM 1604 N N . PHE A 1 202 ? -3.391 -12.711 -16.749 1.00 91.75 202 PHE A N 1
ATOM 1605 C CA . PHE A 1 202 ? -2.998 -13.680 -17.770 1.00 91.75 202 PHE A CA 1
ATOM 1606 C C . PHE A 1 202 ? -3.447 -13.265 -19.182 1.00 91.75 202 PHE A C 1
ATOM 1608 O O . PHE A 1 202 ? -2.678 -13.399 -20.140 1.00 91.75 202 PHE A O 1
ATOM 1615 N N . PHE A 1 203 ? -4.685 -12.788 -19.336 1.00 88.94 203 PHE A N 1
ATOM 1616 C CA . PHE A 1 203 ? -5.187 -12.320 -20.629 1.00 88.94 203 PHE A CA 1
ATOM 1617 C C . PHE A 1 203 ? -4.517 -11.019 -21.072 1.00 88.94 203 PHE A C 1
ATOM 1619 O O . PHE A 1 203 ? -4.198 -10.889 -22.258 1.00 88.94 203 PHE A O 1
ATOM 1626 N N . ASP A 1 204 ? -4.268 -10.101 -20.140 1.00 83.69 204 ASP A N 1
ATOM 1627 C CA . ASP A 1 204 ? -3.583 -8.844 -20.416 1.00 83.69 204 ASP A CA 1
ATOM 1628 C C . ASP A 1 204 ? -2.152 -9.099 -20.898 1.00 83.69 204 ASP A C 1
ATOM 1630 O O . ASP A 1 204 ? -1.832 -8.768 -22.044 1.00 83.69 204 ASP A O 1
ATOM 1634 N N . TYR A 1 205 ? -1.362 -9.860 -20.136 1.00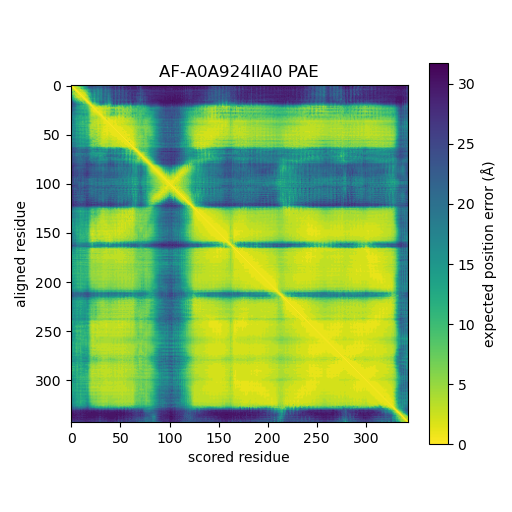 84.50 205 TYR A N 1
ATOM 1635 C CA . TYR A 1 205 ? -0.042 -10.354 -20.525 1.00 84.50 205 TYR A CA 1
ATOM 1636 C C . TYR A 1 205 ? -0.031 -10.937 -21.944 1.00 84.50 205 TYR A C 1
ATOM 1638 O O . TYR A 1 205 ? 0.787 -10.560 -22.788 1.00 84.50 205 TYR A O 1
ATOM 1646 N N . ARG A 1 206 ? -0.970 -11.844 -22.254 1.00 87.69 206 ARG A N 1
ATOM 1647 C CA . ARG A 1 206 ? -1.093 -12.462 -23.586 1.00 87.69 206 ARG A CA 1
ATOM 1648 C C . ARG A 1 206 ? -1.354 -11.443 -24.691 1.00 87.69 206 ARG A C 1
ATOM 1650 O O . ARG A 1 206 ? -0.837 -11.617 -25.796 1.00 87.69 206 ARG A O 1
ATOM 1657 N N . SER A 1 207 ? -2.151 -10.416 -24.415 1.00 81.62 207 SER A N 1
ATOM 1658 C CA . SER A 1 207 ? -2.431 -9.341 -25.365 1.00 81.62 207 SER A CA 1
ATOM 1659 C C . SER A 1 207 ? -1.190 -8.468 -25.603 1.00 81.62 207 SER A C 1
ATOM 1661 O O . SER A 1 207 ? -0.859 -8.164 -26.754 1.00 81.62 207 SER A O 1
ATOM 1663 N N . GLN A 1 208 ? -0.437 -8.176 -24.538 1.00 76.81 208 GLN A N 1
ATOM 1664 C CA . GLN A 1 208 ? 0.769 -7.354 -24.567 1.00 76.81 208 GLN A CA 1
ATOM 1665 C C . GLN A 1 208 ? 1.958 -8.050 -25.243 1.00 76.81 208 GLN A C 1
ATOM 1667 O O . GLN A 1 208 ? 2.750 -7.395 -25.926 1.00 76.81 208 GLN A O 1
ATOM 1672 N N . LEU A 1 209 ? 2.067 -9.384 -25.155 1.00 78.38 209 LEU A N 1
ATOM 1673 C CA . LEU A 1 209 ? 3.120 -10.165 -25.830 1.00 78.38 209 LEU A CA 1
ATOM 1674 C C . LEU A 1 209 ? 3.243 -9.864 -27.337 1.00 78.38 209 LEU A C 1
ATOM 1676 O O . LEU A 1 209 ? 4.335 -9.988 -27.912 1.00 78.38 209 LEU A O 1
ATOM 1680 N N . ASN A 1 210 ? 2.135 -9.466 -27.965 1.00 72.69 210 ASN A N 1
ATOM 1681 C CA . ASN A 1 210 ? 2.060 -9.131 -29.385 1.00 72.69 210 ASN A CA 1
ATOM 1682 C C . ASN A 1 210 ? 2.400 -7.662 -29.690 1.00 72.69 210 ASN A C 1
ATOM 1684 O O . ASN A 1 210 ? 2.698 -7.345 -30.838 1.00 72.69 210 ASN A O 1
ATOM 1688 N N . GLN A 1 211 ? 2.370 -6.779 -28.689 1.00 66.12 211 GLN A N 1
ATOM 1689 C CA . GLN A 1 211 ? 2.581 -5.335 -28.843 1.00 66.12 211 GLN A CA 1
ATOM 1690 C C . GLN A 1 211 ? 4.009 -4.897 -28.499 1.00 66.12 211 GLN A C 1
ATOM 1692 O O . GLN A 1 211 ? 4.504 -3.909 -29.039 1.00 66.12 211 GLN A O 1
ATOM 1697 N N . VAL A 1 212 ? 4.703 -5.635 -27.630 1.00 56.84 212 VAL A N 1
ATOM 1698 C CA . VAL A 1 212 ? 6.063 -5.276 -27.213 1.00 56.84 212 VAL A CA 1
ATOM 1699 C C . VAL A 1 212 ? 7.075 -5.644 -28.310 1.00 56.84 212 VAL A C 1
ATOM 1701 O O . VAL A 1 212 ? 7.402 -6.820 -28.516 1.00 56.84 212 VAL A O 1
ATOM 1704 N N . GLN A 1 213 ? 7.556 -4.614 -29.014 1.00 55.22 213 GLN A N 1
ATOM 1705 C CA . GLN A 1 213 ? 8.661 -4.656 -29.990 1.00 55.22 213 GLN A CA 1
ATOM 1706 C C . GLN A 1 213 ? 9.875 -3.808 -29.562 1.00 55.22 213 GLN A C 1
ATOM 1708 O O . GLN A 1 213 ? 10.755 -3.551 -30.374 1.00 55.22 213 GLN A O 1
ATOM 1713 N N . GLN A 1 214 ? 9.932 -3.337 -28.314 1.00 54.50 214 GLN A N 1
ATOM 1714 C CA . GLN A 1 214 ? 11.052 -2.510 -27.864 1.00 54.50 214 GLN A CA 1
ATOM 1715 C C . GLN A 1 214 ? 12.272 -3.364 -27.542 1.00 54.50 214 GLN A C 1
ATOM 1717 O O . GLN A 1 214 ? 12.198 -4.265 -26.709 1.00 54.50 214 GLN A O 1
ATOM 1722 N N . GLU A 1 215 ? 13.391 -3.037 -28.180 1.00 59.81 215 GLU A N 1
ATOM 1723 C CA . GLU A 1 215 ? 14.704 -3.602 -27.885 1.00 59.81 215 GLU A CA 1
ATOM 1724 C C . GLU A 1 215 ? 15.253 -2.958 -26.602 1.00 59.81 215 GLU A C 1
ATOM 1726 O O . GLU A 1 215 ? 15.770 -1.840 -26.627 1.00 59.81 215 GLU A O 1
ATOM 1731 N N . ILE A 1 216 ? 15.134 -3.648 -25.464 1.00 64.00 216 ILE A N 1
ATOM 1732 C CA . ILE A 1 216 ? 15.732 -3.206 -24.194 1.00 64.00 216 ILE A CA 1
ATOM 1733 C C . ILE A 1 216 ? 16.986 -4.034 -23.925 1.00 64.00 216 ILE A C 1
ATOM 1735 O O . ILE A 1 216 ? 17.001 -5.251 -24.116 1.00 64.00 216 ILE A O 1
ATOM 1739 N N . THR A 1 217 ? 18.048 -3.384 -23.447 1.00 66.75 217 THR A N 1
ATOM 1740 C CA . THR A 1 217 ? 19.263 -4.093 -23.034 1.00 66.75 217 THR A CA 1
ATOM 1741 C C . THR A 1 217 ? 18.925 -5.096 -21.923 1.00 66.75 217 THR A C 1
ATOM 1743 O O . THR A 1 217 ? 18.365 -4.692 -20.900 1.00 66.75 217 THR A O 1
ATOM 1746 N N . PRO A 1 218 ? 19.291 -6.385 -22.059 1.00 72.25 218 PRO A N 1
ATOM 1747 C CA . PRO A 1 218 ? 19.009 -7.376 -21.032 1.00 72.25 218 PRO A CA 1
ATOM 1748 C C . PRO A 1 218 ? 19.628 -7.006 -19.684 1.00 72.25 218 PRO A C 1
ATOM 1750 O O . PRO A 1 218 ? 20.814 -6.662 -19.600 1.00 72.25 218 PRO A O 1
ATOM 1753 N N . LEU A 1 219 ? 18.838 -7.135 -18.618 1.00 77.81 219 LEU A N 1
ATOM 1754 C CA . LEU A 1 219 ? 19.336 -7.002 -17.253 1.00 77.81 219 LEU A CA 1
ATOM 1755 C C . LEU A 1 219 ? 20.310 -8.146 -16.949 1.00 77.81 219 LEU A C 1
ATOM 1757 O O . LEU A 1 219 ? 20.091 -9.302 -17.324 1.00 77.81 219 LEU A O 1
ATOM 1761 N N . ASN A 1 220 ? 21.380 -7.848 -16.209 1.00 82.38 220 ASN A N 1
ATOM 1762 C CA . ASN A 1 220 ? 22.270 -8.900 -15.727 1.00 82.38 220 ASN A CA 1
ATOM 1763 C C . ASN A 1 220 ? 21.524 -9.830 -14.735 1.00 82.38 220 ASN A C 1
ATOM 1765 O O . ASN A 1 220 ? 20.489 -9.468 -14.173 1.00 82.38 220 ASN A O 1
ATOM 1769 N N . SER A 1 221 ? 22.029 -11.047 -14.505 1.00 86.44 221 SER A N 1
ATOM 1770 C CA . SER A 1 221 ? 21.350 -12.037 -13.648 1.00 86.44 221 SER A CA 1
ATOM 1771 C C . SER A 1 221 ? 21.110 -11.558 -12.214 1.00 86.44 221 SER A C 1
ATOM 1773 O O . SER A 1 221 ? 20.069 -11.879 -11.647 1.00 86.44 221 SER A O 1
ATOM 1775 N N . ARG A 1 222 ? 22.019 -10.752 -11.649 1.00 86.00 222 ARG A N 1
ATOM 1776 C CA . ARG A 1 222 ? 21.833 -10.142 -10.327 1.00 86.00 222 ARG A CA 1
ATOM 1777 C C . ARG A 1 222 ? 20.667 -9.156 -10.362 1.00 86.00 222 ARG A C 1
ATOM 1779 O O . ARG A 1 222 ? 19.743 -9.306 -9.578 1.00 86.00 222 ARG A O 1
ATOM 1786 N N . SER A 1 223 ? 20.644 -8.217 -11.303 1.00 82.19 223 SER A N 1
ATOM 1787 C CA . SER A 1 223 ? 19.556 -7.238 -11.425 1.00 82.19 223 SER A CA 1
ATOM 1788 C C . SER A 1 223 ? 18.202 -7.887 -11.734 1.00 82.19 223 SER A C 1
ATOM 1790 O O . SER A 1 223 ? 17.189 -7.424 -11.228 1.00 82.19 223 SER A O 1
ATOM 1792 N N . ARG A 1 224 ? 18.164 -9.003 -12.479 1.00 84.81 224 ARG A N 1
ATOM 1793 C CA . ARG A 1 224 ? 16.934 -9.800 -12.658 1.00 84.81 224 ARG A CA 1
ATOM 1794 C C . ARG A 1 224 ? 16.454 -10.434 -11.355 1.00 84.81 224 ARG A C 1
ATOM 1796 O O . ARG A 1 224 ? 15.256 -10.420 -11.094 1.00 84.81 224 ARG A O 1
ATOM 1803 N N . ALA A 1 225 ? 17.366 -10.980 -10.551 1.00 88.62 225 ALA A N 1
ATOM 1804 C CA . ALA A 1 225 ? 17.022 -11.544 -9.249 1.00 88.62 225 ALA A CA 1
ATOM 1805 C C . ALA A 1 225 ? 16.509 -10.461 -8.286 1.00 88.62 225 ALA A C 1
ATOM 1807 O O . ALA A 1 225 ? 15.498 -10.670 -7.625 1.00 88.62 225 ALA A O 1
ATOM 1808 N N . TYR A 1 226 ? 17.151 -9.289 -8.262 1.00 84.44 226 TYR A N 1
ATOM 1809 C CA . TYR A 1 226 ? 16.682 -8.143 -7.479 1.00 84.44 226 TYR A CA 1
ATOM 1810 C C . TYR A 1 226 ? 15.325 -7.626 -7.963 1.00 84.44 226 TYR A C 1
ATOM 1812 O O . TYR A 1 226 ? 14.467 -7.358 -7.131 1.00 84.44 226 TYR A O 1
ATOM 1820 N N . LEU A 1 227 ? 15.096 -7.537 -9.279 1.00 82.88 227 LEU A N 1
ATOM 1821 C CA . LEU A 1 227 ? 13.795 -7.150 -9.827 1.00 82.88 227 LEU A CA 1
ATOM 1822 C C . LEU A 1 227 ? 12.699 -8.119 -9.378 1.00 82.88 227 LEU A C 1
ATOM 1824 O O . LEU A 1 227 ? 11.678 -7.675 -8.866 1.00 82.88 227 LEU A O 1
ATOM 1828 N N . ALA A 1 228 ? 12.925 -9.427 -9.536 1.00 88.50 228 ALA A N 1
ATOM 1829 C CA . ALA A 1 228 ? 11.973 -10.449 -9.108 1.00 88.50 228 ALA A CA 1
ATOM 1830 C C . ALA A 1 228 ? 11.697 -10.356 -7.604 1.00 88.50 228 ALA A C 1
ATOM 1832 O O . ALA A 1 228 ? 10.545 -10.346 -7.188 1.00 88.50 228 ALA A O 1
ATOM 1833 N N . PHE A 1 229 ? 12.746 -10.232 -6.789 1.00 89.69 229 PHE A N 1
ATOM 1834 C CA . PHE A 1 229 ? 12.607 -10.086 -5.344 1.00 89.69 229 PHE A CA 1
ATOM 1835 C C . PHE A 1 229 ? 11.822 -8.825 -4.965 1.00 89.69 229 PHE A C 1
ATOM 1837 O O . PHE A 1 229 ? 10.924 -8.887 -4.130 1.00 89.69 229 PHE A O 1
ATOM 1844 N N . ASN A 1 230 ? 12.110 -7.691 -5.603 1.00 83.75 230 ASN A N 1
ATOM 1845 C CA . ASN A 1 230 ? 11.406 -6.449 -5.315 1.00 83.75 230 ASN A CA 1
ATOM 1846 C C . ASN A 1 230 ? 9.919 -6.567 -5.683 1.00 83.75 230 ASN A C 1
ATOM 1848 O O . ASN A 1 230 ? 9.060 -6.327 -4.843 1.00 83.75 230 ASN A O 1
ATOM 1852 N N . GLN A 1 231 ? 9.621 -7.023 -6.902 1.00 83.75 231 GLN A N 1
ATOM 1853 C CA . GLN A 1 231 ? 8.260 -7.107 -7.444 1.00 83.75 231 GLN A CA 1
ATOM 1854 C C . GLN A 1 231 ? 7.394 -8.189 -6.789 1.00 83.75 231 GLN A C 1
ATOM 1856 O O . GLN A 1 231 ? 6.202 -7.991 -6.592 1.00 83.75 231 GLN A O 1
ATOM 1861 N N . MET A 1 232 ? 7.974 -9.341 -6.451 1.00 89.75 232 MET A N 1
ATOM 1862 C CA . MET A 1 232 ? 7.217 -10.499 -5.955 1.00 89.75 232 MET A CA 1
ATOM 1863 C C . MET A 1 232 ? 7.257 -10.642 -4.432 1.00 89.75 232 MET A C 1
ATOM 1865 O O . MET A 1 232 ? 6.505 -11.446 -3.888 1.00 89.75 232 MET A O 1
ATOM 1869 N N . VAL A 1 233 ? 8.143 -9.920 -3.736 1.00 90.25 233 VAL A N 1
ATOM 1870 C CA . VAL A 1 233 ? 8.296 -10.031 -2.277 1.00 90.25 233 VAL A CA 1
ATOM 1871 C C . VAL A 1 233 ? 8.176 -8.671 -1.610 1.00 90.25 233 VAL A C 1
ATOM 1873 O O . VAL A 1 233 ? 7.258 -8.471 -0.822 1.00 90.25 233 VAL A O 1
ATOM 1876 N N . MET A 1 234 ? 9.066 -7.726 -1.918 1.00 87.50 234 MET A N 1
ATOM 1877 C CA . MET A 1 234 ? 9.140 -6.485 -1.138 1.00 87.50 234 MET A CA 1
ATOM 1878 C C . MET A 1 234 ? 7.944 -5.569 -1.359 1.00 87.50 234 MET A C 1
ATOM 1880 O O . MET A 1 234 ? 7.363 -5.120 -0.375 1.00 87.50 234 MET A O 1
ATOM 1884 N N . TYR A 1 235 ? 7.539 -5.347 -2.611 1.00 85.44 235 TYR A N 1
ATOM 1885 C CA . TYR A 1 235 ? 6.343 -4.570 -2.933 1.00 85.44 235 TYR A CA 1
ATOM 1886 C C . TYR A 1 235 ? 5.080 -5.175 -2.306 1.00 85.44 235 TYR A C 1
ATOM 1888 O O . TYR A 1 235 ? 4.400 -4.456 -1.576 1.00 85.44 235 TYR A O 1
ATOM 1896 N N . PRO A 1 236 ? 4.774 -6.477 -2.479 1.00 90.69 236 PRO A N 1
ATOM 1897 C CA . PRO A 1 236 ? 3.632 -7.103 -1.816 1.00 90.69 236 PRO A CA 1
ATOM 1898 C C . PRO A 1 236 ? 3.655 -6.995 -0.290 1.00 90.69 236 PRO A C 1
ATOM 1900 O O . PRO A 1 236 ? 2.635 -6.676 0.316 1.00 90.69 236 PRO A O 1
ATOM 1903 N N . VAL A 1 237 ? 4.809 -7.246 0.345 1.00 89.75 237 VAL A N 1
ATOM 1904 C CA . VAL A 1 237 ? 4.946 -7.123 1.805 1.00 89.75 237 VAL A CA 1
ATOM 1905 C C . VAL A 1 237 ? 4.711 -5.675 2.229 1.00 89.75 237 VAL A C 1
ATOM 1907 O O . VAL A 1 237 ? 3.919 -5.433 3.132 1.00 89.75 237 VAL A O 1
ATOM 1910 N N . GLY A 1 238 ? 5.381 -4.720 1.583 1.00 87.25 238 GLY A N 1
ATOM 1911 C CA . GLY A 1 238 ? 5.315 -3.303 1.927 1.00 87.25 238 GLY A CA 1
ATOM 1912 C C . GLY A 1 238 ? 3.949 -2.671 1.667 1.00 87.25 238 GLY A C 1
ATOM 1913 O O . GLY A 1 238 ? 3.534 -1.823 2.441 1.00 87.25 238 GLY A O 1
ATOM 1914 N N . SER A 1 239 ? 3.234 -3.081 0.623 1.00 89.25 239 SER A N 1
ATOM 1915 C CA . SER A 1 239 ? 1.921 -2.517 0.279 1.00 89.25 239 SER A CA 1
ATOM 1916 C C . SER A 1 239 ? 0.809 -3.066 1.164 1.00 89.25 239 SER A C 1
ATOM 1918 O O . SER A 1 239 ? 0.155 -2.304 1.863 1.00 89.25 239 SER A O 1
ATOM 1920 N N . ALA A 1 240 ? 0.633 -4.388 1.208 1.00 94.81 240 ALA A N 1
ATOM 1921 C CA . ALA A 1 240 ? -0.601 -4.998 1.691 1.00 94.81 240 ALA A CA 1
ATOM 1922 C C . ALA A 1 240 ? -0.991 -4.599 3.123 1.00 94.81 240 ALA A C 1
ATOM 1924 O O . ALA A 1 240 ? -1.966 -3.881 3.321 1.00 94.81 240 ALA A O 1
ATOM 1925 N N . ALA A 1 241 ? -0.241 -5.047 4.135 1.00 96.62 241 ALA A N 1
ATOM 1926 C CA . ALA A 1 241 ? -0.618 -4.780 5.522 1.00 96.62 241 ALA A CA 1
ATOM 1927 C C . ALA A 1 241 ? -0.596 -3.276 5.869 1.00 96.62 241 ALA A C 1
ATOM 1929 O O . ALA A 1 241 ? -1.558 -2.816 6.481 1.00 96.62 241 ALA A O 1
ATOM 1930 N N . PRO A 1 242 ? 0.434 -2.490 5.492 1.00 95.62 242 PRO A N 1
ATOM 1931 C CA . PRO A 1 242 ? 0.456 -1.051 5.762 1.00 95.62 242 PRO A CA 1
ATOM 1932 C C . PRO A 1 242 ? -0.680 -0.275 5.090 1.00 95.62 242 PRO A C 1
ATOM 1934 O O . PRO A 1 242 ? -1.328 0.540 5.743 1.00 95.62 242 PRO A O 1
ATOM 1937 N N . GLU A 1 243 ? -0.969 -0.526 3.815 1.00 95.56 243 GLU A N 1
ATOM 1938 C CA . GLU A 1 243 ? -2.023 0.203 3.107 1.00 95.56 243 GLU A CA 1
ATOM 1939 C C . GLU A 1 243 ? -3.415 -0.192 3.592 1.00 95.56 243 GLU A C 1
ATOM 1941 O O . GLU A 1 243 ? -4.259 0.681 3.790 1.00 95.56 243 GLU A O 1
ATOM 1946 N N . GLU A 1 244 ? -3.681 -1.473 3.855 1.00 98.00 244 GLU A N 1
ATOM 1947 C CA . GLU A 1 244 ? -4.967 -1.867 4.434 1.00 98.00 244 GLU A CA 1
ATOM 1948 C C . GLU A 1 244 ? -5.142 -1.287 5.845 1.00 98.00 244 GLU A C 1
ATOM 1950 O O . GLU A 1 244 ? -6.201 -0.735 6.155 1.00 98.00 244 GLU A O 1
ATOM 1955 N N . ALA A 1 245 ? -4.091 -1.311 6.672 1.00 97.19 245 ALA A N 1
ATOM 1956 C CA . ALA A 1 245 ? -4.075 -0.666 7.985 1.00 97.19 245 ALA A CA 1
ATOM 1957 C C . ALA A 1 245 ? -4.437 0.822 7.889 1.00 97.19 245 ALA A C 1
ATOM 1959 O O . ALA A 1 245 ? -5.310 1.312 8.602 1.00 97.19 245 ALA A O 1
ATOM 1960 N N . PHE A 1 246 ? -3.823 1.546 6.960 1.00 95.31 246 PHE A N 1
ATOM 1961 C CA . PHE A 1 246 ? -4.064 2.973 6.813 1.00 95.31 246 PHE A CA 1
ATOM 1962 C C . PHE A 1 246 ? -5.415 3.290 6.181 1.00 95.31 246 PHE A C 1
ATOM 1964 O O . PHE A 1 246 ? -6.210 4.031 6.744 1.00 95.31 246 PHE A O 1
ATOM 1971 N N . TYR A 1 247 ? -5.737 2.725 5.028 1.00 96.38 247 TYR A N 1
ATOM 1972 C CA . TYR A 1 247 ? -6.951 3.112 4.321 1.00 96.38 247 TYR A CA 1
ATOM 1973 C C . TYR A 1 247 ? -8.213 2.487 4.923 1.00 96.38 247 TYR A C 1
ATOM 1975 O O . TYR A 1 247 ? -9.248 3.149 5.002 1.00 96.38 247 TYR A O 1
ATOM 1983 N N . ARG A 1 248 ? -8.166 1.217 5.341 1.00 97.25 248 ARG A N 1
ATOM 1984 C CA . ARG A 1 248 ? -9.348 0.485 5.836 1.00 97.25 248 ARG A CA 1
ATOM 1985 C C . ARG A 1 248 ? -9.404 0.531 7.362 1.00 97.25 248 ARG A C 1
ATOM 1987 O O . ARG A 1 248 ? -10.492 0.619 7.920 1.00 97.25 248 ARG A O 1
ATOM 1994 N N . GLY A 1 249 ? -8.247 0.549 8.025 1.00 95.19 249 GLY A N 1
ATOM 1995 C CA . GLY A 1 249 ? -8.147 0.719 9.474 1.00 95.19 249 GLY A CA 1
ATOM 1996 C C . GLY A 1 249 ? -8.232 2.175 9.950 1.00 95.19 249 GLY A C 1
ATOM 1997 O O . GLY A 1 249 ? -8.916 2.429 10.936 1.00 95.19 249 GLY A O 1
ATOM 1998 N N . PHE A 1 250 ? -7.612 3.139 9.261 1.00 94.19 250 PHE A N 1
ATOM 1999 C CA . PHE A 1 250 ? -7.644 4.560 9.649 1.00 94.19 250 PHE A CA 1
ATOM 2000 C C . PHE A 1 250 ? -8.637 5.383 8.808 1.00 94.19 250 PHE A C 1
ATOM 2002 O O . PHE A 1 250 ? -9.706 5.727 9.304 1.00 94.19 250 PHE A O 1
ATOM 2009 N N . VAL A 1 251 ? -8.368 5.638 7.524 1.00 93.75 251 VAL A N 1
ATOM 2010 C CA . VAL A 1 251 ? -9.155 6.557 6.669 1.00 93.75 251 VAL A CA 1
ATOM 2011 C C . VAL A 1 251 ? -10.638 6.170 6.569 1.00 93.75 251 VAL A C 1
ATOM 2013 O O . VAL A 1 251 ? -11.520 7.027 6.605 1.00 93.75 251 VAL A O 1
ATOM 2016 N N . GLN A 1 252 ? -10.953 4.882 6.448 1.00 95.31 252 GLN A N 1
ATOM 2017 C CA . GLN A 1 252 ? -12.342 4.421 6.416 1.00 95.31 252 GLN A CA 1
ATOM 2018 C C . GLN A 1 252 ? -13.055 4.671 7.751 1.00 95.31 252 GLN A C 1
ATOM 2020 O O . GLN A 1 252 ? -14.210 5.097 7.741 1.00 95.31 252 GLN A O 1
ATOM 2025 N N . ASN A 1 253 ? -12.374 4.462 8.881 1.00 92.94 253 ASN A N 1
ATOM 2026 C CA . ASN A 1 253 ? -12.926 4.765 10.200 1.00 92.94 253 ASN A CA 1
ATOM 2027 C C . ASN A 1 253 ? -13.115 6.280 10.397 1.00 92.94 253 ASN A C 1
ATOM 2029 O O . ASN A 1 253 ? -14.147 6.680 10.933 1.00 92.94 253 ASN A O 1
ATOM 2033 N N . GLU A 1 254 ? -12.219 7.130 9.874 1.00 90.62 254 GLU A N 1
ATOM 2034 C CA . GLU A 1 254 ? -12.414 8.593 9.849 1.00 90.62 254 GLU A CA 1
ATOM 2035 C C . GLU A 1 254 ? -13.725 8.965 9.152 1.00 90.62 254 GLU A C 1
ATOM 2037 O O . GLU A 1 254 ? -14.572 9.675 9.699 1.00 90.62 254 GLU A O 1
ATOM 2042 N N . PHE A 1 255 ? -13.929 8.461 7.932 1.00 93.44 255 PHE A N 1
ATOM 2043 C CA . PHE A 1 255 ? -15.142 8.772 7.183 1.00 93.44 255 PHE A CA 1
ATOM 2044 C C . PHE A 1 255 ? -16.398 8.221 7.854 1.00 93.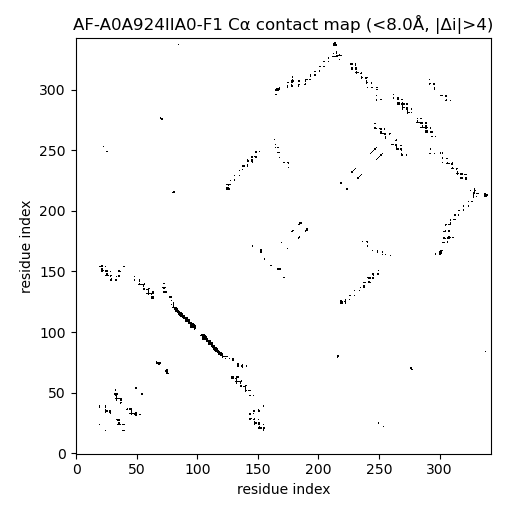44 255 PHE A C 1
ATOM 2046 O O . PHE A 1 255 ? -17.451 8.853 7.773 1.00 93.44 255 PHE A O 1
ATOM 2053 N N . TYR A 1 256 ? -16.301 7.072 8.523 1.00 92.62 256 TYR A N 1
ATOM 2054 C CA . TYR A 1 256 ? -17.423 6.510 9.264 1.00 92.62 256 TYR A CA 1
ATOM 2055 C C . TYR A 1 256 ? -17.745 7.306 10.526 1.00 92.62 256 TYR A C 1
ATOM 2057 O O . TYR A 1 256 ? -18.915 7.499 10.851 1.00 92.62 256 TYR A O 1
ATOM 2065 N N . TYR A 1 257 ? -16.729 7.817 11.220 1.00 88.88 257 TYR A N 1
ATOM 2066 C CA . TYR A 1 257 ? -16.928 8.706 12.354 1.00 88.88 257 TYR A CA 1
ATOM 2067 C C . TYR A 1 257 ? -17.646 9.993 11.929 1.00 88.88 257 TYR A C 1
ATOM 2069 O O . TYR A 1 257 ? -18.601 10.408 12.591 1.00 88.88 257 TYR A O 1
ATOM 2077 N N . LEU A 1 258 ? -17.244 10.575 10.789 1.00 89.38 258 LEU A N 1
ATOM 2078 C CA . LEU A 1 258 ? -17.892 11.752 10.199 1.00 89.38 258 LEU A CA 1
ATOM 2079 C C . LEU A 1 258 ? -19.348 11.478 9.799 1.00 89.38 258 LEU A C 1
ATOM 2081 O O . LEU A 1 258 ? -20.230 12.296 10.063 1.00 89.38 258 LEU A O 1
ATOM 2085 N N . VAL A 1 259 ? -19.605 10.342 9.148 1.00 93.31 259 VAL A N 1
ATOM 2086 C CA . VAL A 1 259 ? -20.941 9.912 8.725 1.00 93.31 259 VAL A CA 1
ATOM 2087 C C . VAL A 1 259 ? -21.070 8.418 8.986 1.00 93.31 259 VAL A C 1
ATOM 2089 O O . VAL A 1 259 ? -20.463 7.617 8.279 1.00 93.31 259 VAL A O 1
ATOM 2092 N N . ARG A 1 260 ? -21.911 8.049 9.961 1.00 92.56 260 ARG A N 1
ATOM 2093 C CA . ARG A 1 260 ? -22.139 6.672 10.446 1.00 92.56 260 ARG A CA 1
ATOM 2094 C C . ARG A 1 260 ? -22.830 5.781 9.413 1.00 92.56 260 ARG A C 1
ATOM 2096 O O . ARG A 1 260 ? -23.974 5.368 9.580 1.00 92.56 260 ARG A O 1
ATOM 2103 N N . SER A 1 261 ? -22.157 5.541 8.296 1.00 94.75 261 SER A N 1
ATOM 2104 C CA . SER A 1 261 ? -22.680 4.820 7.148 1.00 94.75 261 SER A CA 1
ATOM 2105 C C . SER A 1 261 ? -21.543 4.165 6.364 1.00 94.75 261 SER A C 1
ATOM 2107 O O . SER A 1 261 ? -20.701 4.879 5.808 1.00 94.75 261 SER A O 1
ATOM 2109 N N . PRO A 1 262 ? -21.538 2.826 6.220 1.00 95.81 262 PRO A N 1
ATOM 2110 C CA . PRO A 1 262 ? -20.570 2.146 5.361 1.00 95.81 262 PRO A CA 1
ATOM 2111 C C . PRO A 1 262 ? -20.740 2.540 3.886 1.00 95.81 262 PRO A C 1
ATOM 2113 O O . PRO A 1 262 ? -19.775 2.544 3.129 1.00 95.81 262 PRO A O 1
ATOM 2116 N N . TYR A 1 263 ? -21.950 2.945 3.481 1.00 96.81 263 TYR A N 1
ATOM 2117 C CA . TYR A 1 263 ? -22.234 3.434 2.128 1.00 96.81 263 TYR A CA 1
ATOM 2118 C C . TYR A 1 263 ? -21.583 4.788 1.827 1.00 96.81 263 TYR A C 1
ATOM 2120 O O . TYR A 1 263 ? -21.520 5.184 0.668 1.00 96.81 263 TYR A O 1
ATOM 2128 N N . PHE A 1 264 ? -21.114 5.499 2.855 1.00 96.56 264 PHE A N 1
ATOM 2129 C CA . PHE A 1 264 ? -20.301 6.699 2.702 1.00 96.56 264 PHE A CA 1
ATOM 2130 C C . PHE A 1 264 ? -18.819 6.392 2.926 1.00 96.56 264 PHE A C 1
ATOM 2132 O O . PHE A 1 264 ? -17.991 6.728 2.080 1.00 96.56 264 PHE A O 1
ATOM 2139 N N . SER A 1 265 ? -18.477 5.722 4.029 1.00 96.12 265 SER A N 1
ATOM 2140 C CA . SER A 1 265 ? -17.079 5.539 4.415 1.00 96.12 265 SER A CA 1
ATOM 2141 C C . SER A 1 265 ? -16.287 4.642 3.468 1.00 96.12 265 SER A C 1
ATOM 2143 O O . SER A 1 265 ? -15.147 4.976 3.140 1.00 96.12 265 SER A O 1
ATOM 2145 N N . VAL A 1 266 ? -16.892 3.561 2.961 1.00 97.75 266 VAL A N 1
ATOM 2146 C CA . VAL A 1 266 ? -16.226 2.648 2.022 1.00 97.75 266 VAL A CA 1
ATOM 2147 C C . VAL A 1 266 ? -15.943 3.345 0.684 1.00 97.75 266 VAL A C 1
ATOM 2149 O O . VAL A 1 266 ? -14.773 3.377 0.295 1.00 97.75 266 VAL A O 1
ATOM 2152 N N . PRO A 1 267 ? -16.916 3.975 -0.016 1.00 98.38 267 PRO A N 1
ATOM 2153 C CA . PRO A 1 267 ? -16.612 4.682 -1.262 1.00 98.38 267 PRO A CA 1
ATOM 2154 C C . PRO A 1 267 ? -15.626 5.836 -1.095 1.00 98.38 267 PRO A C 1
ATOM 2156 O O . PRO A 1 267 ? -14.776 6.028 -1.961 1.00 98.38 267 PRO A O 1
ATOM 2159 N N . MET A 1 268 ? -15.698 6.585 0.009 1.00 97.75 268 MET A N 1
ATOM 2160 C CA . MET A 1 268 ? -14.782 7.702 0.245 1.00 97.75 268 MET A CA 1
ATOM 2161 C C . MET A 1 268 ? -13.351 7.232 0.505 1.00 97.75 268 MET A C 1
ATOM 2163 O O . MET A 1 268 ? -12.430 7.760 -0.113 1.00 97.75 268 MET A O 1
ATOM 2167 N N . SER A 1 269 ? -13.149 6.209 1.342 1.00 96.88 269 SER A N 1
ATOM 2168 C CA . SER A 1 269 ? -11.815 5.625 1.539 1.00 96.88 269 SER A CA 1
ATOM 2169 C C . SER A 1 269 ? -11.269 5.021 0.240 1.00 96.88 269 SER A C 1
ATOM 2171 O O . SER A 1 269 ? -10.124 5.272 -0.127 1.00 96.88 269 SER A O 1
ATOM 2173 N N . SER A 1 270 ? -12.118 4.332 -0.528 1.00 97.75 270 SER A N 1
ATOM 2174 C CA . SER A 1 270 ? -11.748 3.760 -1.833 1.00 97.75 270 SER A CA 1
ATOM 2175 C C . SER A 1 270 ? -11.343 4.826 -2.848 1.00 97.75 270 SER A C 1
ATOM 2177 O O . SER A 1 270 ? -10.437 4.605 -3.646 1.00 97.75 270 SER A O 1
ATOM 2179 N N . LEU A 1 271 ? -11.999 5.991 -2.827 1.00 96.06 271 LEU A N 1
ATOM 2180 C CA . LEU A 1 271 ? -11.637 7.127 -3.670 1.00 96.06 271 LEU A CA 1
ATOM 2181 C C . LEU A 1 271 ? -10.277 7.702 -3.269 1.00 96.06 271 LEU A C 1
ATOM 2183 O O . LEU A 1 271 ? -9.456 7.953 -4.143 1.00 96.06 271 LEU A O 1
ATOM 2187 N N . VAL A 1 272 ? -10.022 7.889 -1.971 1.00 93.94 272 VAL A N 1
ATOM 2188 C CA . VAL A 1 272 ? -8.714 8.362 -1.484 1.00 93.94 272 VAL A CA 1
ATOM 2189 C C . VAL A 1 272 ? -7.611 7.367 -1.854 1.00 93.94 272 VAL A C 1
ATOM 2191 O O . VAL A 1 272 ? -6.564 7.787 -2.336 1.00 93.94 272 VAL A O 1
ATOM 2194 N N . PHE A 1 273 ? -7.874 6.066 -1.713 1.00 92.81 273 PHE A N 1
ATOM 2195 C CA . PHE A 1 273 ? -6.977 4.998 -2.152 1.00 92.81 273 PHE A CA 1
ATOM 2196 C C . PHE A 1 273 ? -6.702 5.061 -3.658 1.00 92.81 273 PHE A C 1
ATOM 2198 O O . PHE A 1 273 ? -5.554 5.068 -4.075 1.00 92.81 273 PHE A O 1
ATOM 2205 N N . ALA A 1 274 ? -7.735 5.186 -4.493 1.00 89.12 274 ALA A N 1
ATOM 2206 C CA . ALA A 1 274 ? -7.549 5.318 -5.935 1.00 89.12 274 ALA A CA 1
ATOM 2207 C C . ALA A 1 274 ? -6.701 6.543 -6.299 1.00 89.12 274 ALA A C 1
ATOM 2209 O O . ALA A 1 274 ? -5.799 6.440 -7.120 1.00 89.12 274 ALA A O 1
ATOM 2210 N N . LEU A 1 275 ? -6.941 7.685 -5.650 1.00 86.19 275 LEU A N 1
ATOM 2211 C CA . LEU A 1 275 ? -6.200 8.923 -5.895 1.00 86.19 275 LEU A CA 1
ATOM 2212 C C . LEU A 1 275 ? -4.728 8.866 -5.457 1.00 86.19 275 LEU A C 1
ATOM 2214 O O . LEU A 1 275 ? -3.963 9.731 -5.884 1.00 86.19 275 LEU A O 1
ATOM 2218 N N . SER A 1 276 ? -4.323 7.889 -4.634 1.00 84.19 276 SER A N 1
ATOM 2219 C CA . SER A 1 276 ? -2.906 7.665 -4.310 1.00 84.19 276 SER A CA 1
ATOM 2220 C C . SER A 1 276 ? -2.133 6.982 -5.436 1.00 84.19 276 SER A C 1
ATOM 2222 O O . SER A 1 276 ? -0.910 7.082 -5.457 1.00 84.19 276 SER A O 1
ATOM 2224 N N . HIS A 1 277 ? -2.843 6.342 -6.369 1.00 82.81 277 HIS A N 1
ATOM 2225 C CA . HIS A 1 277 ? -2.272 5.559 -7.461 1.00 82.81 277 HIS A CA 1
ATOM 2226 C C . HIS A 1 277 ? -2.091 6.385 -8.745 1.00 82.81 277 HIS A C 1
ATOM 2228 O O . HIS A 1 277 ? -2.585 7.516 -8.864 1.00 82.81 277 HIS A O 1
ATOM 2234 N N . SER A 1 278 ? -1.403 5.813 -9.744 1.00 78.94 278 SER A N 1
ATOM 2235 C CA . SER A 1 278 ? -1.322 6.400 -11.091 1.00 78.94 278 SER A CA 1
ATOM 2236 C C . SER A 1 278 ? -2.717 6.545 -11.712 1.00 78.94 278 SER A C 1
ATOM 2238 O O . SER A 1 278 ? -3.621 5.756 -11.430 1.00 78.94 278 SER A O 1
ATOM 2240 N N . GLN A 1 279 ? -2.909 7.560 -12.564 1.00 77.62 279 GLN A N 1
ATOM 2241 C CA . GLN A 1 279 ? -4.220 7.863 -13.163 1.00 77.62 279 GLN A CA 1
ATOM 2242 C C . GLN A 1 279 ? -4.805 6.675 -13.937 1.00 77.62 279 GLN A C 1
ATOM 2244 O O . GLN A 1 279 ? -6.014 6.444 -13.881 1.00 77.62 279 GLN A O 1
ATOM 2249 N N . ASP A 1 280 ? -3.949 5.901 -14.603 1.00 76.00 280 ASP A N 1
ATOM 2250 C CA . ASP A 1 280 ? -4.350 4.709 -15.349 1.00 76.00 280 ASP A CA 1
ATOM 2251 C C . ASP A 1 280 ? -4.769 3.560 -14.411 1.00 76.00 280 ASP A C 1
ATOM 2253 O O . ASP A 1 280 ? -5.649 2.765 -14.749 1.00 76.00 280 ASP A O 1
ATOM 2257 N N . GLY A 1 281 ? -4.220 3.519 -13.191 1.00 81.06 281 GLY A N 1
ATOM 2258 C CA . GLY A 1 281 ? -4.590 2.582 -12.129 1.00 81.06 281 GLY A CA 1
ATOM 2259 C C . GLY A 1 281 ? -5.820 2.980 -11.304 1.00 81.06 281 GLY A C 1
ATOM 2260 O O . GLY A 1 281 ? -6.331 2.157 -10.544 1.00 81.06 281 GLY A O 1
ATOM 2261 N N . TRP A 1 282 ? -6.351 4.203 -11.437 1.00 87.31 282 TRP A N 1
ATOM 2262 C CA . TRP A 1 282 ? -7.472 4.668 -10.604 1.00 87.31 282 TRP A CA 1
ATOM 2263 C C . TRP A 1 282 ? -8.707 3.757 -10.646 1.00 87.31 282 TRP A C 1
ATOM 2265 O O . TRP A 1 282 ? -9.241 3.456 -9.575 1.00 87.31 282 TRP A O 1
ATOM 2275 N N . PRO A 1 283 ? -9.197 3.290 -11.816 1.00 90.62 283 PRO A N 1
ATOM 2276 C CA . PRO A 1 283 ? -10.406 2.472 -11.850 1.00 90.62 283 PRO A CA 1
ATOM 2277 C C . PRO A 1 283 ? -10.234 1.133 -11.123 1.00 90.62 283 PRO A C 1
ATOM 2279 O O . PRO A 1 283 ? -11.122 0.729 -10.371 1.00 90.62 283 PRO A O 1
ATOM 2282 N N . SER A 1 284 ? -9.099 0.454 -11.315 1.00 88.25 284 SER A N 1
ATOM 2283 C CA . SER A 1 284 ? -8.816 -0.831 -10.666 1.00 88.25 284 SER A CA 1
ATOM 2284 C C . SER A 1 284 ? -8.578 -0.657 -9.166 1.00 88.25 284 SER A C 1
ATOM 2286 O O . SER A 1 284 ? -9.163 -1.402 -8.377 1.00 88.25 284 SER A O 1
ATOM 2288 N N . ALA A 1 285 ? -7.818 0.365 -8.761 1.00 89.44 285 ALA A N 1
ATOM 2289 C CA . ALA A 1 285 ? -7.596 0.702 -7.358 1.00 89.44 285 ALA A CA 1
ATOM 2290 C C . ALA A 1 285 ? -8.913 1.043 -6.642 1.00 89.44 285 ALA A C 1
ATOM 2292 O O . ALA A 1 285 ? -9.174 0.520 -5.560 1.00 89.44 285 ALA A O 1
ATOM 2293 N N . PHE A 1 286 ? -9.798 1.831 -7.263 1.00 95.88 286 PHE A N 1
ATOM 2294 C CA . PHE A 1 286 ? -11.108 2.166 -6.696 1.00 95.88 286 PHE A CA 1
ATOM 2295 C C . PHE A 1 286 ? -11.988 0.926 -6.496 1.00 95.88 286 PHE A C 1
ATOM 2297 O O . PHE A 1 286 ? -12.559 0.741 -5.422 1.00 95.88 286 PHE A O 1
ATOM 2304 N N . ILE A 1 287 ? -12.084 0.055 -7.507 1.00 96.06 287 ILE A N 1
ATOM 2305 C CA . ILE A 1 287 ? -12.878 -1.183 -7.428 1.00 96.06 287 ILE A CA 1
ATOM 2306 C C . ILE A 1 287 ? -12.313 -2.124 -6.357 1.00 96.06 287 ILE A C 1
ATOM 2308 O O . ILE A 1 287 ? -13.078 -2.668 -5.556 1.00 96.06 287 ILE A O 1
ATOM 2312 N N . SER A 1 288 ? -10.988 -2.285 -6.310 1.00 95.75 288 SER A N 1
ATOM 2313 C CA . SER A 1 288 ? -10.316 -3.066 -5.266 1.00 95.75 288 SER A CA 1
ATOM 2314 C C . SER A 1 288 ? -10.595 -2.486 -3.880 1.00 95.75 288 SER A C 1
ATOM 2316 O O . SER A 1 288 ? -10.953 -3.225 -2.962 1.00 95.75 288 SER A O 1
ATOM 2318 N N . GLY A 1 289 ? -10.523 -1.159 -3.747 1.00 97.56 289 GLY A N 1
ATOM 2319 C CA . GLY A 1 289 ? -10.838 -0.444 -2.517 1.00 97.56 289 GLY A CA 1
ATOM 2320 C C . GLY A 1 289 ? -12.264 -0.667 -2.044 1.00 97.56 289 GLY A C 1
ATOM 2321 O O . GLY A 1 289 ? -12.465 -0.980 -0.871 1.00 97.56 289 GLY A O 1
ATOM 2322 N N . LEU A 1 290 ? -13.246 -0.617 -2.950 1.00 98.44 290 LEU A N 1
ATOM 2323 C CA . LEU A 1 290 ? -14.642 -0.880 -2.601 1.00 98.44 290 LEU A CA 1
ATOM 2324 C C . LEU A 1 290 ? -14.815 -2.295 -2.044 1.00 98.44 290 LEU A C 1
ATOM 2326 O O . LEU A 1 290 ? -15.501 -2.493 -1.041 1.00 98.44 290 LEU A O 1
ATOM 2330 N N . TYR A 1 291 ? -14.188 -3.279 -2.690 1.00 98.31 291 TYR A N 1
ATOM 2331 C CA . TYR A 1 291 ? -14.268 -4.674 -2.276 1.00 98.31 291 TYR A CA 1
ATOM 2332 C C . TYR A 1 291 ? -13.592 -4.911 -0.918 1.00 98.31 291 TYR A C 1
ATOM 2334 O O . TYR A 1 291 ? -14.199 -5.487 -0.014 1.00 98.31 291 TYR A O 1
ATOM 2342 N N . GLN A 1 292 ? -12.365 -4.418 -0.743 1.00 98.06 292 GLN A N 1
ATOM 2343 C CA . GLN A 1 292 ? -11.606 -4.555 0.503 1.00 98.06 292 GLN A CA 1
ATOM 2344 C C . GLN A 1 292 ? -12.258 -3.788 1.659 1.00 98.06 292 GLN A C 1
ATOM 2346 O O . GLN A 1 292 ? -12.401 -4.339 2.748 1.00 98.06 292 GLN A O 1
ATOM 2351 N N . GLY A 1 293 ? -12.737 -2.563 1.426 1.00 97.81 293 GLY A N 1
ATOM 2352 C CA . GLY A 1 293 ? -13.431 -1.765 2.437 1.00 97.81 293 GLY A CA 1
ATOM 2353 C C . GLY A 1 293 ? -14.754 -2.390 2.887 1.00 97.81 293 GLY A C 1
ATOM 2354 O O . GLY A 1 293 ? -15.064 -2.400 4.081 1.00 97.81 293 GLY A O 1
ATOM 2355 N N . MET A 1 294 ? -15.501 -3.001 1.958 1.00 97.81 294 MET A N 1
ATOM 2356 C CA . MET A 1 294 ? -16.699 -3.788 2.274 1.00 97.81 294 MET A CA 1
ATOM 2357 C C . MET A 1 294 ? -16.366 -5.010 3.136 1.00 97.81 294 MET A C 1
ATOM 2359 O O . MET A 1 294 ? -17.079 -5.291 4.098 1.00 97.81 294 MET A O 1
ATOM 2363 N N . ILE A 1 295 ? -15.293 -5.737 2.809 1.00 97.44 295 ILE A N 1
ATOM 2364 C CA . ILE A 1 295 ? -14.844 -6.892 3.593 1.00 97.44 295 ILE A CA 1
ATOM 2365 C C . ILE A 1 295 ? -14.395 -6.461 4.986 1.00 97.44 295 ILE A C 1
ATOM 2367 O O . ILE A 1 295 ? -14.796 -7.102 5.955 1.00 97.44 295 ILE A O 1
ATOM 2371 N N . ALA A 1 296 ? -13.621 -5.382 5.101 1.00 96.94 296 ALA A N 1
ATOM 2372 C CA . ALA A 1 296 ? -13.202 -4.841 6.389 1.00 96.94 296 ALA A CA 1
ATOM 2373 C C . ALA A 1 296 ? -14.423 -4.470 7.244 1.00 96.94 296 ALA A C 1
ATOM 2375 O O . ALA A 1 296 ? -14.508 -4.867 8.400 1.00 96.94 296 ALA A O 1
ATOM 2376 N N . TYR A 1 297 ? -15.425 -3.798 6.663 1.00 96.19 297 TYR A N 1
ATOM 2377 C CA . TYR A 1 297 ? -16.672 -3.492 7.370 1.00 96.19 297 TYR A CA 1
ATOM 2378 C C . TYR A 1 297 ? -17.434 -4.756 7.800 1.00 96.19 297 TYR A C 1
ATOM 2380 O O . TYR A 1 297 ? -17.888 -4.843 8.935 1.00 96.19 297 TYR A O 1
ATOM 2388 N N . LYS A 1 298 ? -17.557 -5.752 6.914 1.00 96.00 298 LYS A N 1
ATOM 2389 C CA . LYS A 1 298 ? -18.286 -7.000 7.188 1.00 96.00 298 LYS A CA 1
ATOM 2390 C C . LYS A 1 298 ? -17.635 -7.856 8.281 1.00 96.00 298 LYS A C 1
ATOM 2392 O O . LYS A 1 298 ? -18.332 -8.647 8.908 1.00 96.00 298 LYS A O 1
ATOM 2397 N N . ASN A 1 299 ? -16.323 -7.742 8.463 1.00 95.75 299 ASN A N 1
ATOM 2398 C CA . ASN A 1 299 ? -15.567 -8.495 9.462 1.00 95.75 299 ASN A CA 1
ATOM 2399 C C . ASN A 1 299 ? -15.158 -7.612 10.649 1.00 95.75 299 ASN A C 1
ATOM 2401 O O . ASN A 1 299 ? -14.094 -7.820 11.219 1.00 95.75 299 ASN A O 1
ATOM 2405 N N . ASP A 1 300 ? -15.974 -6.612 10.994 1.00 94.62 300 ASP A N 1
ATOM 2406 C CA . ASP A 1 300 ? -15.782 -5.770 12.181 1.00 94.62 300 ASP A CA 1
ATOM 2407 C C . ASP A 1 300 ? -14.372 -5.155 12.276 1.00 94.62 300 ASP A C 1
ATOM 2409 O O . ASP A 1 300 ? -13.760 -5.098 13.339 1.00 94.62 300 ASP A O 1
ATOM 2413 N N . GLY A 1 301 ? -13.836 -4.709 11.140 1.00 94.88 301 GLY A N 1
ATOM 2414 C CA . GLY A 1 301 ? -12.510 -4.104 11.049 1.00 94.88 301 GLY A CA 1
ATOM 2415 C C . GLY A 1 301 ? -11.345 -5.089 10.977 1.00 94.88 301 GLY A C 1
ATOM 2416 O O . GLY A 1 301 ? -10.210 -4.630 10.906 1.00 94.88 301 GLY A O 1
ATOM 2417 N N . ASP A 1 302 ? -11.579 -6.406 10.960 1.00 96.62 302 ASP A N 1
ATOM 2418 C CA . ASP A 1 302 ? -10.526 -7.395 10.712 1.00 96.62 302 ASP A CA 1
ATOM 2419 C C . ASP A 1 302 ? -9.976 -7.243 9.286 1.00 96.62 302 ASP A C 1
ATOM 2421 O O . ASP A 1 302 ? -10.670 -7.456 8.284 1.00 96.62 302 ASP A O 1
ATOM 2425 N N . LEU A 1 303 ? -8.692 -6.895 9.202 1.00 97.88 303 LEU A N 1
ATOM 2426 C CA . LEU A 1 303 ? -8.003 -6.643 7.943 1.00 97.88 303 LEU A CA 1
ATOM 2427 C C . LEU A 1 303 ? -7.407 -7.912 7.321 1.00 97.88 303 LEU A C 1
ATOM 2429 O O . LEU A 1 303 ? -6.834 -7.836 6.238 1.00 97.88 303 LEU A O 1
ATOM 2433 N N . SER A 1 304 ? -7.568 -9.089 7.942 1.00 98.25 304 SER A N 1
ATOM 2434 C CA . SER A 1 304 ? -6.964 -10.355 7.492 1.00 98.25 304 SER A CA 1
ATOM 2435 C C . SER A 1 304 ? -7.198 -10.649 6.014 1.00 98.25 304 SER A C 1
ATOM 2437 O O . SER A 1 304 ? -6.268 -10.919 5.252 1.00 98.25 304 SER A O 1
ATOM 2439 N N . TYR A 1 305 ? -8.461 -10.591 5.596 1.00 98.31 305 TYR A N 1
ATOM 2440 C CA . TYR A 1 305 ? -8.848 -10.898 4.226 1.00 98.31 305 TYR A CA 1
ATOM 2441 C C . TYR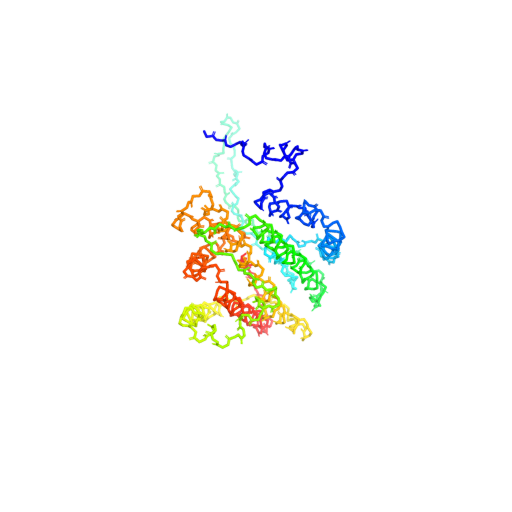 A 1 305 ? -8.341 -9.832 3.250 1.00 98.31 305 TYR A C 1
ATOM 2443 O O . TYR A 1 305 ? -7.820 -10.186 2.194 1.00 98.31 305 TYR A O 1
ATOM 2451 N N . GLY A 1 306 ? -8.446 -8.548 3.619 1.00 97.75 306 GLY A N 1
ATOM 2452 C CA . GLY A 1 306 ? -7.930 -7.425 2.831 1.00 97.75 306 GLY A CA 1
ATOM 2453 C C . GLY A 1 306 ? -6.427 -7.553 2.592 1.00 97.75 306 GLY A C 1
ATOM 2454 O O . GLY A 1 306 ? -5.998 -7.559 1.440 1.00 97.75 306 GLY A O 1
ATOM 2455 N N . ASN A 1 307 ? -5.658 -7.795 3.660 1.00 98.19 307 ASN A N 1
ATOM 2456 C CA . ASN A 1 307 ? -4.212 -8.019 3.620 1.00 98.19 307 ASN A CA 1
ATOM 2457 C C . ASN A 1 307 ? -3.849 -9.148 2.645 1.00 98.19 307 ASN A C 1
ATOM 2459 O O . ASN A 1 307 ? -2.950 -8.994 1.823 1.00 98.19 307 ASN A O 1
ATOM 2463 N N . ALA A 1 308 ? -4.556 -10.281 2.702 1.00 98.44 308 ALA A N 1
ATOM 2464 C CA . ALA A 1 308 ? -4.285 -11.415 1.823 1.00 98.44 308 ALA A CA 1
ATOM 2465 C C . ALA A 1 308 ? -4.625 -11.130 0.351 1.00 98.44 308 ALA A C 1
ATOM 2467 O O . ALA A 1 308 ? -3.821 -11.448 -0.526 1.00 98.44 308 ALA A O 1
ATOM 2468 N N . ILE A 1 309 ? -5.784 -10.521 0.070 1.00 98.19 309 ILE A N 1
ATOM 2469 C CA . ILE A 1 309 ? -6.187 -10.146 -1.297 1.00 98.19 309 ILE A CA 1
ATOM 2470 C C . ILE A 1 309 ? -5.183 -9.163 -1.888 1.00 98.19 309 ILE A C 1
ATOM 2472 O O . ILE A 1 309 ? -4.731 -9.357 -3.013 1.00 98.19 309 ILE A O 1
ATOM 2476 N N . HIS A 1 310 ? -4.839 -8.124 -1.125 1.00 97.56 310 HIS A N 1
ATOM 2477 C CA . HIS A 1 310 ? -3.911 -7.087 -1.548 1.00 97.56 310 HIS A CA 1
ATOM 2478 C C . HIS A 1 310 ? -2.536 -7.701 -1.836 1.00 97.56 310 HIS A C 1
ATOM 2480 O O . HIS A 1 310 ? -2.036 -7.583 -2.951 1.00 97.56 310 HIS A O 1
ATOM 2486 N N . PHE A 1 311 ? -1.975 -8.454 -0.885 1.00 97.56 311 PHE A N 1
ATOM 2487 C CA . PHE A 1 311 ? -0.666 -9.089 -1.035 1.00 97.56 311 PHE A CA 1
ATOM 2488 C C . PHE A 1 311 ? -0.591 -9.967 -2.285 1.00 97.56 311 PHE A C 1
ATOM 2490 O O . PHE A 1 311 ? 0.263 -9.757 -3.143 1.00 97.56 311 PHE A O 1
ATOM 2497 N N . TRP A 1 312 ? -1.494 -10.942 -2.419 1.00 97.81 312 TRP A N 1
ATOM 2498 C CA . TRP A 1 312 ? -1.442 -11.878 -3.542 1.00 97.81 312 TRP A CA 1
ATOM 2499 C C . TRP A 1 312 ? -1.827 -11.227 -4.869 1.00 97.81 312 TRP A C 1
ATOM 2501 O O . TRP A 1 312 ? -1.279 -11.608 -5.900 1.00 97.81 312 TRP A O 1
ATOM 2511 N N . GLY A 1 313 ? -2.702 -10.218 -4.857 1.00 94.75 313 GLY A N 1
ATOM 2512 C CA . GLY A 1 313 ? -2.984 -9.393 -6.030 1.00 94.75 313 GLY A CA 1
ATOM 2513 C C . GLY A 1 313 ? -1.728 -8.685 -6.541 1.00 94.75 313 GLY A C 1
ATOM 2514 O O . GLY A 1 313 ? -1.409 -8.787 -7.724 1.00 94.75 313 GLY A O 1
ATOM 2515 N N . VAL A 1 314 ? -0.962 -8.055 -5.645 1.00 92.75 314 VAL A N 1
ATOM 2516 C CA . VAL A 1 314 ? 0.308 -7.393 -5.991 1.00 92.75 314 VAL A CA 1
ATOM 2517 C C . VAL A 1 314 ? 1.371 -8.409 -6.413 1.00 92.75 314 VAL A C 1
ATOM 2519 O O . VAL A 1 314 ? 2.098 -8.143 -7.363 1.00 92.75 314 VAL A O 1
ATOM 2522 N N . VAL A 1 315 ? 1.432 -9.605 -5.809 1.00 95.50 315 VAL A N 1
ATOM 2523 C CA . VAL A 1 315 ? 2.327 -10.684 -6.283 1.00 95.50 315 VAL A CA 1
ATOM 2524 C C . VAL A 1 315 ? 2.014 -11.057 -7.733 1.00 95.50 315 VAL A C 1
ATOM 2526 O O . VAL A 1 315 ? 2.932 -11.175 -8.541 1.00 95.50 315 VAL A O 1
ATOM 2529 N N . VAL A 1 316 ? 0.738 -11.242 -8.080 1.00 93.44 316 VAL A N 1
ATOM 2530 C CA . VAL A 1 316 ? 0.314 -11.602 -9.443 1.00 93.44 316 VAL A CA 1
ATOM 2531 C C . VAL A 1 316 ? 0.718 -10.519 -10.449 1.00 93.44 316 VAL A C 1
ATOM 2533 O O . VAL A 1 316 ? 1.305 -10.843 -11.482 1.00 93.44 316 VAL A O 1
ATOM 2536 N N . LEU A 1 317 ? 0.484 -9.245 -10.119 1.00 88.75 317 LEU A N 1
ATOM 2537 C CA . LEU A 1 317 ? 0.918 -8.104 -10.935 1.00 88.75 317 LEU A CA 1
ATOM 2538 C C . LEU A 1 317 ? 2.451 -8.032 -11.048 1.00 88.75 317 LEU A C 1
ATOM 2540 O O . LEU A 1 317 ? 2.992 -7.829 -12.132 1.00 88.75 317 LEU A O 1
ATOM 2544 N N . GLY A 1 318 ? 3.171 -8.278 -9.952 1.00 88.38 318 GLY A N 1
ATOM 2545 C CA . GLY A 1 318 ? 4.633 -8.318 -9.928 1.00 88.38 318 GLY A CA 1
ATOM 2546 C C . GLY A 1 318 ? 5.216 -9.446 -10.787 1.00 88.38 318 GLY A C 1
ATOM 2547 O O . GLY A 1 318 ? 6.244 -9.263 -11.445 1.00 88.38 318 GLY A O 1
ATOM 2548 N N . VAL A 1 319 ? 4.548 -10.604 -10.837 1.00 90.75 319 VAL A N 1
ATOM 2549 C CA . VAL A 1 319 ? 4.908 -11.711 -11.736 1.00 90.75 319 VAL A CA 1
ATOM 2550 C C . VAL A 1 319 ? 4.730 -11.308 -13.195 1.00 90.75 319 VAL A C 1
ATOM 2552 O O . VAL A 1 319 ? 5.642 -11.530 -13.992 1.00 90.75 319 VAL A O 1
ATOM 2555 N N . GLU A 1 320 ? 3.608 -10.688 -13.553 1.00 87.88 320 GLU A N 1
ATOM 2556 C CA . GLU A 1 320 ? 3.390 -10.173 -14.907 1.00 87.88 320 GLU A CA 1
ATOM 2557 C C . GLU A 1 320 ? 4.445 -9.137 -15.298 1.00 87.88 320 GLU A C 1
ATOM 2559 O O . GLU A 1 320 ? 5.104 -9.303 -16.327 1.00 87.88 320 GLU A O 1
ATOM 2564 N N . ALA A 1 321 ? 4.671 -8.124 -14.459 1.00 84.75 321 ALA A N 1
ATOM 2565 C CA . ALA A 1 321 ? 5.662 -7.081 -14.706 1.00 84.75 321 ALA A CA 1
ATOM 2566 C C . ALA A 1 321 ? 7.064 -7.673 -14.929 1.00 84.75 321 ALA A C 1
ATOM 2568 O O . ALA A 1 321 ? 7.785 -7.287 -15.858 1.00 84.75 321 ALA A O 1
ATOM 2569 N N . TYR A 1 322 ? 7.440 -8.672 -14.126 1.00 87.38 322 TYR A N 1
ATOM 2570 C CA . TYR A 1 322 ? 8.692 -9.400 -14.298 1.00 87.38 322 TYR A CA 1
ATOM 2571 C C . TYR A 1 322 ? 8.745 -10.160 -15.632 1.00 87.38 322 TYR A C 1
ATOM 2573 O O . TYR A 1 322 ? 9.730 -10.050 -16.364 1.00 87.38 322 TYR A O 1
ATOM 2581 N N . LEU A 1 323 ? 7.693 -10.904 -15.984 1.00 88.12 323 LEU A N 1
ATOM 2582 C CA . LEU A 1 323 ? 7.633 -11.682 -17.225 1.00 88.12 323 LEU A CA 1
ATOM 2583 C C . LEU A 1 323 ? 7.624 -10.798 -18.477 1.00 88.12 323 LEU A C 1
ATOM 2585 O O . LEU A 1 323 ? 8.291 -11.132 -19.458 1.00 88.12 323 LEU A O 1
ATOM 2589 N N . LEU A 1 324 ? 6.912 -9.669 -18.454 1.00 80.94 324 LEU A N 1
ATOM 2590 C CA . LEU A 1 324 ? 6.940 -8.667 -19.522 1.00 80.94 324 LEU A CA 1
ATOM 2591 C C . LEU A 1 324 ? 8.343 -8.084 -19.681 1.00 80.94 324 LEU A C 1
ATOM 2593 O O . LEU A 1 324 ? 8.838 -7.989 -20.805 1.00 80.94 324 LEU A O 1
ATOM 2597 N N . THR A 1 325 ? 9.015 -7.791 -18.564 1.00 80.62 325 THR A N 1
ATOM 2598 C CA . THR A 1 325 ? 10.403 -7.310 -18.560 1.00 80.62 325 THR A CA 1
ATOM 2599 C C . THR A 1 325 ? 11.374 -8.344 -19.128 1.00 80.62 325 THR A C 1
ATOM 2601 O O . THR A 1 325 ? 12.303 -7.988 -19.845 1.00 80.62 325 THR A O 1
ATOM 2604 N N . LEU A 1 326 ? 11.186 -9.636 -18.847 1.00 82.62 326 LEU A N 1
ATOM 2605 C CA . LEU A 1 326 ? 12.005 -10.679 -19.469 1.00 82.62 326 LEU A CA 1
ATOM 2606 C C . LEU A 1 326 ? 11.720 -10.810 -20.968 1.00 82.62 326 LEU A C 1
ATOM 2608 O O . LEU A 1 326 ? 12.648 -10.958 -21.758 1.00 82.62 326 LEU A O 1
ATOM 2612 N N . ASN A 1 327 ? 10.453 -10.754 -21.375 1.00 78.50 327 ASN A N 1
ATOM 2613 C CA . AS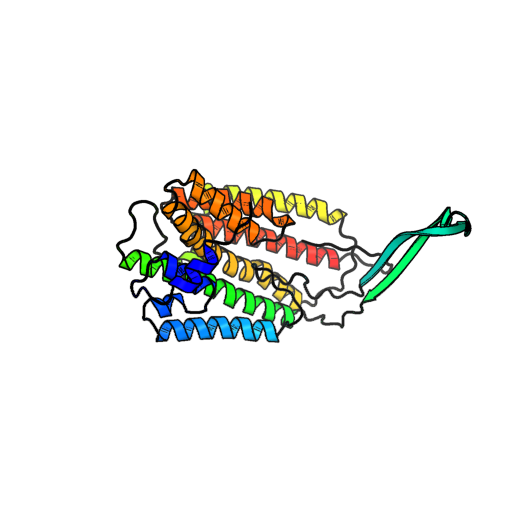N A 1 327 ? 10.071 -10.932 -22.772 1.00 78.50 327 ASN A CA 1
ATOM 2614 C C . ASN A 1 327 ? 10.528 -9.766 -23.665 1.00 78.50 327 ASN A C 1
ATOM 2616 O O . ASN A 1 327 ? 10.969 -10.004 -24.790 1.00 78.50 327 ASN A O 1
ATOM 2620 N N . SER A 1 328 ? 10.491 -8.526 -23.164 1.00 70.06 328 SER A N 1
ATOM 2621 C CA . SER A 1 328 ? 11.035 -7.358 -23.875 1.00 70.06 328 SER A CA 1
ATOM 2622 C C . SER A 1 328 ? 12.550 -7.449 -24.106 1.00 70.06 328 SER A C 1
ATOM 2624 O O . SER A 1 328 ? 13.068 -6.836 -25.033 1.00 70.06 328 SER A O 1
ATOM 2626 N N . GLN A 1 329 ? 13.264 -8.271 -23.330 1.00 63.53 329 GLN A N 1
ATOM 2627 C CA . GLN A 1 329 ? 14.709 -8.488 -23.472 1.00 63.53 329 GLN A CA 1
ATOM 2628 C C . GLN A 1 329 ? 15.083 -9.611 -24.461 1.00 63.53 329 GLN A C 1
ATOM 2630 O O . GLN A 1 329 ? 16.242 -9.696 -24.862 1.00 63.53 329 GLN A O 1
ATOM 2635 N N . VAL A 1 330 ? 14.154 -10.504 -24.839 1.00 52.97 330 VAL A N 1
ATOM 2636 C CA . VAL A 1 330 ? 14.460 -11.733 -25.614 1.00 52.97 330 VAL A CA 1
ATOM 2637 C C . VAL A 1 330 ? 14.308 -11.556 -27.135 1.00 52.97 330 VAL A C 1
ATOM 2639 O O . VAL A 1 330 ? 14.885 -12.325 -27.904 1.00 52.97 330 VAL A O 1
ATOM 2642 N N . LYS A 1 331 ? 13.589 -10.537 -27.618 1.00 43.62 331 LYS A N 1
ATOM 2643 C CA . LYS A 1 331 ? 13.394 -10.309 -29.062 1.00 43.62 331 LYS A CA 1
ATOM 2644 C C . LYS A 1 331 ? 14.487 -9.396 -29.663 1.00 43.62 331 LYS A C 1
ATOM 2646 O O . LYS A 1 331 ? 14.244 -8.207 -29.803 1.00 43.62 331 LYS A O 1
ATOM 2651 N N . ALA A 1 332 ? 15.646 -9.946 -30.064 1.00 31.91 332 ALA A N 1
ATOM 2652 C CA . ALA A 1 332 ? 16.560 -9.310 -31.043 1.00 31.91 332 ALA A CA 1
ATOM 2653 C C . ALA A 1 332 ? 17.530 -10.296 -31.753 1.00 31.91 332 ALA A C 1
ATOM 2655 O O . ALA A 1 332 ? 18.297 -10.999 -31.092 1.00 31.91 332 ALA A O 1
ATOM 2656 N N . PRO A 1 333 ? 17.572 -10.297 -33.103 1.00 28.52 333 PRO A N 1
ATOM 2657 C CA . PRO A 1 333 ? 18.772 -10.065 -33.917 1.00 28.52 333 PRO A CA 1
ATOM 2658 C C . PRO A 1 333 ? 18.717 -8.651 -34.551 1.00 28.52 333 PRO A C 1
ATOM 2660 O O . PRO A 1 333 ? 17.662 -8.023 -34.526 1.00 28.52 333 PRO A O 1
ATOM 2663 N N . PRO A 1 334 ? 19.831 -8.102 -35.077 1.00 35.41 334 PRO A N 1
ATOM 2664 C CA . PRO A 1 334 ? 20.030 -6.658 -35.152 1.00 35.41 334 PRO A CA 1
ATOM 2665 C C . PRO A 1 334 ? 19.202 -6.027 -36.272 1.00 35.41 334 PRO A C 1
ATOM 2667 O O . PRO A 1 334 ? 19.501 -6.271 -37.438 1.00 35.41 334 PRO A O 1
ATOM 2670 N N . ALA A 1 335 ? 18.221 -5.188 -35.932 1.00 29.05 335 ALA A N 1
ATOM 2671 C CA . ALA A 1 335 ? 17.866 -3.986 -36.694 1.00 29.05 335 ALA A CA 1
ATOM 2672 C C . ALA A 1 335 ? 16.646 -3.283 -36.081 1.00 29.05 335 ALA A C 1
ATOM 2674 O O . ALA A 1 335 ? 15.511 -3.651 -36.360 1.00 29.05 335 ALA A O 1
ATOM 2675 N N . SER A 1 336 ? 16.925 -2.185 -35.375 1.00 34.69 336 SER A N 1
ATOM 2676 C CA . SER A 1 336 ? 16.152 -0.938 -35.337 1.00 34.69 336 SER A CA 1
ATOM 2677 C C . SER A 1 336 ? 14.620 -1.055 -35.326 1.00 34.69 336 SER A C 1
ATOM 2679 O O . SER A 1 336 ? 14.035 -1.248 -36.390 1.00 34.69 336 SER A O 1
ATOM 2681 N N . LEU A 1 337 ? 13.970 -0.717 -34.202 1.00 26.62 337 LEU A N 1
ATOM 2682 C CA . LEU A 1 337 ? 12.894 0.297 -34.134 1.00 26.62 337 LEU A CA 1
ATOM 2683 C C . LEU A 1 337 ? 12.285 0.455 -32.722 1.00 26.62 337 LEU A C 1
ATOM 2685 O O . LEU A 1 337 ? 12.216 -0.473 -31.929 1.00 26.62 337 LEU A O 1
ATOM 2689 N N . HIS A 1 338 ? 11.859 1.695 -32.459 1.00 29.88 338 HIS A N 1
ATOM 2690 C CA . HIS A 1 338 ? 11.357 2.302 -31.214 1.00 29.88 338 HIS A CA 1
ATOM 2691 C C . HIS A 1 338 ? 9.912 1.969 -30.863 1.00 29.88 338 HIS A C 1
ATOM 2693 O O . HIS A 1 338 ? 9.099 2.000 -31.775 1.00 29.88 338 HIS A O 1
ATOM 2699 N N . PHE A 1 339 ? 9.585 1.914 -29.560 1.00 27.20 339 PHE A N 1
ATOM 2700 C CA . PHE A 1 339 ? 8.294 2.330 -28.960 1.00 27.20 339 PHE A CA 1
ATOM 2701 C C . PHE A 1 339 ? 8.504 2.792 -27.492 1.00 27.20 339 PHE A C 1
ATOM 2703 O O . PHE A 1 339 ? 9.606 2.627 -26.985 1.00 27.20 339 PHE A O 1
ATOM 2710 N N . ASN A 1 340 ? 7.485 3.365 -26.826 1.00 24.39 340 ASN A N 1
ATOM 2711 C CA . ASN A 1 340 ? 7.448 3.734 -25.389 1.00 24.39 340 ASN A CA 1
ATOM 2712 C C . ASN A 1 340 ? 6.234 3.082 -24.697 1.00 24.39 340 ASN A C 1
ATOM 2714 O O . ASN A 1 340 ? 5.201 2.938 -25.348 1.00 24.39 340 ASN A O 1
ATOM 2718 N N . PHE A 1 341 ? 6.330 2.769 -23.398 1.00 27.27 341 PHE A N 1
ATOM 2719 C CA . PHE A 1 341 ? 5.184 2.459 -22.522 1.00 27.27 341 PHE A CA 1
ATOM 2720 C C . PHE A 1 341 ? 5.242 3.328 -21.255 1.00 27.27 341 PHE A C 1
ATOM 2722 O O . PHE A 1 341 ? 6.330 3.621 -20.768 1.00 27.27 341 PHE A O 1
ATOM 2729 N N . THR A 1 342 ? 4.079 3.750 -20.757 1.00 24.80 342 THR A N 1
ATOM 2730 C CA . THR A 1 342 ? 3.868 4.522 -19.519 1.00 24.80 342 THR A CA 1
ATOM 2731 C C . THR A 1 342 ? 2.758 3.795 -18.748 1.00 24.80 342 THR A C 1
ATOM 2733 O O . THR A 1 342 ? 1.782 3.400 -19.386 1.00 24.80 342 THR A O 1
ATOM 2736 N N . TYR A 1 343 ? 2.953 3.552 -17.448 1.00 33.59 343 TYR A N 1
ATOM 2737 C CA . TYR A 1 343 ? 1.974 2.975 -16.509 1.00 33.59 343 TYR A CA 1
ATOM 2738 C C . TYR A 1 343 ? 1.493 4.045 -15.518 1.00 33.59 343 TYR A C 1
ATOM 2740 O O . TYR A 1 343 ? 2.264 5.014 -15.314 1.00 33.59 343 TYR A O 1
#

Sequence (343 aa):
MKLPILSIVFYLLFLESAYANFHTVGWVNTFVPGGGRLVMGQYLEAGKEAAIEIGTFGIGYNMSPYNSLTLDGTPIDYPSVGTYTFTSKRRQSYCSKYDPVKKRCLAYRNRTITTTNSTTDYSEKDASKSMNAAFLQEFGLKYHIMNAFFSYRDQYNIEGGDPGQGIDQRSAKEMFKDPFRWEVLSSAWVYVPIALTSAFVFFDYRSQLNQVQQEITPLNSRSRAYLAFNQMVMYPVGSAAPEEAFYRGFVQNEFYYLVRSPYFSVPMSSLVFALSHSQDGWPSAFISGLYQGMIAYKNDGDLSYGNAIHFWGVVVLGVEAYLLTLNSQVKAPPASLHFNFTY

Nearest PDB structures (foldseek):
  6ic4-assembly1_H  TM=1.750E-01  e=3.183E+00  Acinetobacter baumannii
  8b37-assembly1_B  TM=1.678E-01  e=6.692E+00  Pyrobaculum aerophilum

Solvent-accessible surface area (backbone atoms only — not comparable to full-atom values): 18389 Å² total; per-residue (Å²): 141,82,87,89,70,68,76,65,52,52,67,68,59,64,83,75,66,99,65,85,48,35,68,61,31,26,53,38,19,73,79,34,66,26,34,20,35,42,73,72,69,37,54,71,59,10,52,51,43,23,49,49,31,51,47,27,36,50,52,13,40,74,55,37,82,81,49,61,63,45,87,75,34,48,48,81,60,68,91,63,58,45,71,50,63,48,68,47,72,47,77,46,74,42,73,74,38,74,38,81,89,76,72,43,69,77,38,76,43,78,42,75,44,72,47,72,49,68,50,77,58,85,79,59,64,60,48,57,54,55,50,50,13,35,49,29,31,36,50,18,52,30,50,40,39,36,48,18,27,49,36,22,50,54,42,33,58,74,71,70,56,63,98,84,64,48,60,59,82,70,52,70,75,55,48,69,40,23,64,74,34,62,80,44,53,72,30,67,87,22,44,50,58,42,50,50,52,46,51,50,50,52,54,49,53,60,58,45,67,78,67,67,66,40,70,41,62,64,65,41,72,65,33,46,52,50,49,46,45,39,33,52,42,50,48,18,61,47,44,15,38,21,48,42,36,28,40,52,44,36,48,20,46,54,39,25,72,76,41,89,36,68,86,52,8,24,56,52,26,9,48,56,54,12,70,50,47,51,80,83,44,24,67,61,40,26,54,51,27,40,53,37,30,50,47,22,60,74,49,51,22,42,50,47,51,40,17,24,36,43,22,53,44,38,25,51,51,23,49,49,56,47,50,52,57,53,53,35,40,67,68,76,77,97,72,88,65,88,74,88,87,86,124

Radius of gyration: 24.76 Å; Cα contacts (8 Å, |Δi|>4): 488; chains: 1; bounding box: 48×66×74 Å

pLDDT: mean 78.34, std 19.73, range [24.39, 98.44]

Foldseek 3Di:
DDDDDPPVVCVVVVPPDLDDDLLNLLVCLLPAFLSLCVSVVNVVSSVVRNCLLCVLLVVLCVLPVPFDAFLLLDRQDQLFQDFDFDFDFDFDWDQPAADPVVRDRPDTDTDGDTDTDTDRDDDDLPSPSNLSSSLSNLVSSLSSLQVSLVSSVVSCVVVVHDPQFAADPDDLVVLLCLLVDPVLCVDCLAVVLLVVLLVVLVVVLVVVLVVQPAATADRDPVNLVSLLCCQQPRSLSSCQSSVCSRLQRPQLVVQCVVPVDLVRSQQVSQQVQLVSDDPVCSVVSSVLSSSQNVVCRVVRNPNSNRSNNSSSSSNSVSVSVSVSSVSSNPDDDDDDDDDDDGD